Protein 3ON3 (pdb70)

B-factor: mean 66.52, std 25.73, range [24.04, 162.64]

CATH classification: 3.40.920.10

Structure (mmCIF, N/CA/C/O backbone):
data_3ON3
#
_entry.id   3ON3
#
_cell.length_a   91.332
_cell.length_b   91.332
_cell.length_c   74.191
_cell.angle_alpha   90.00
_cell.angle_beta   90.00
_cell.angle_gamma   120.00
#
_symmetry.space_group_name_H-M   'P 3 2 1'
#
loop_
_entity.id
_entity.type
_entity.pdbx_description
1 polymer 'Keto/oxoacid ferredoxin oxidoreductase, gamma subunit'
2 non-polymer 'SULFATE ION'
3 water water
#
loop_
_atom_site.group_PDB
_atom_site.id
_atom_site.type_symbol
_atom_site.label_atom_id
_atom_site.label_alt_id
_atom_site.label_comp_id
_atom_site.label_asym_id
_atom_site.label_entity_id
_atom_site.label_seq_id
_atom_site.pdbx_PDB_ins_code
_atom_site.Cartn_x
_atom_site.Cartn_y
_atom_site.Cartn_z
_atom_site.occupancy
_atom_site.B_iso_or_equiv
_atom_site.auth_seq_id
_atom_site.auth_comp_id
_atom_site.auth_asym_id
_atom_site.auth_atom_id
_atom_site.pdbx_PDB_model_num
ATOM 1 N N . ARG A 1 5 ? 6.357 45.893 28.240 1.00 110.29 4 ARG A N 1
ATOM 2 C CA . ARG A 1 5 ? 7.225 45.267 29.233 1.00 114.03 4 ARG A CA 1
ATOM 3 C C . ARG A 1 5 ? 7.057 43.745 29.224 1.00 109.52 4 ARG A C 1
ATOM 4 O O . ARG A 1 5 ? 6.847 43.123 30.266 1.00 114.30 4 ARG A O 1
ATOM 12 N N . TYR A 1 6 ? 7.160 43.147 28.040 1.00 98.72 5 TYR A N 1
ATOM 13 C CA . TYR A 1 6 ? 6.929 41.713 27.880 1.00 86.37 5 TYR A CA 1
ATOM 14 C C . TYR A 1 6 ? 8.246 40.958 27.661 1.00 77.43 5 TYR A C 1
ATOM 15 O O . TYR A 1 6 ? 9.152 41.456 26.994 1.00 68.88 5 TYR A O 1
ATOM 24 N N . GLU A 1 7 ? 8.355 39.766 28.238 1.00 78.93 6 GLU A N 1
ATOM 25 C CA . GLU A 1 7 ? 9.516 38.917 28.007 1.00 74.83 6 GLU A CA 1
ATOM 26 C C . GLU A 1 7 ? 9.114 37.531 27.519 1.00 75.83 6 GLU A C 1
ATOM 27 O O . GLU A 1 7 ? 8.236 36.888 28.092 1.00 78.56 6 GLU A O 1
ATOM 33 N N . ILE A 1 8 ? 9.785 37.078 26.463 1.00 72.21 7 ILE A N 1
ATOM 34 C CA . ILE A 1 8 ? 9.518 35.782 25.855 1.00 67.78 7 ILE A CA 1
ATOM 35 C C . ILE A 1 8 ? 10.817 34.998 25.706 1.00 66.98 7 ILE A C 1
ATOM 36 O O . ILE A 1 8 ? 11.817 35.535 25.232 1.00 63.62 7 ILE A O 1
ATOM 41 N N . ARG A 1 9 ? 10.801 33.732 26.111 1.00 70.76 8 ARG A N 1
ATOM 42 C CA . ARG A 1 9 ? 11.964 32.868 25.946 1.00 71.85 8 ARG A CA 1
ATOM 43 C C . ARG A 1 9 ? 11.668 31.678 25.040 1.00 72.40 8 ARG A C 1
ATOM 44 O O . ARG A 1 9 ? 10.665 30.974 25.211 1.00 72.18 8 ARG A O 1
ATOM 52 N N . PHE A 1 10 ? 12.554 31.461 24.076 1.00 67.12 9 PHE A N 1
ATOM 53 C CA . PHE A 1 10 ? 12.432 30.346 23.149 1.00 66.91 9 PHE A CA 1
ATOM 54 C C . PHE A 1 10 ? 13.474 29.284 23.483 1.00 68.74 9 PHE A C 1
ATOM 55 O O . PHE A 1 10 ? 14.654 29.454 23.197 1.00 67.19 9 PHE A O 1
ATOM 63 N N . SER A 1 11 ? 13.040 28.197 24.106 1.00 73.38 10 SER A N 1
ATOM 64 C CA . SER A 1 11 ? 13.969 27.161 24.535 1.00 69.63 10 SER A CA 1
ATOM 65 C C . SER A 1 11 ? 13.740 25.840 23.801 1.00 68.19 10 SER A C 1
ATOM 66 O O . SER A 1 11 ? 12.644 25.569 23.288 1.00 59.31 10 SER A O 1
ATOM 69 N N . GLY A 1 12 ? 14.797 25.034 23.760 1.00 70.81 11 GLY A N 1
ATOM 70 C CA . GLY A 1 12 ? 14.808 23.759 23.070 1.00 68.11 11 GLY A CA 1
ATOM 71 C C . GLY A 1 12 ? 16.239 23.274 22.972 1.00 70.56 11 GLY A C 1
ATOM 72 O O . GLY A 1 12 ? 17.046 23.527 23.864 1.00 72.77 11 GLY A O 1
ATOM 73 N N . ALA A 1 13 ? 16.560 22.582 21.886 1.00 72.04 12 ALA A N 1
ATOM 74 C CA . ALA A 1 13 ? 17.929 22.149 21.633 1.00 69.84 12 ALA A CA 1
ATOM 75 C C . ALA A 1 13 ? 18.612 23.134 20.684 1.00 69.92 12 ALA A C 1
ATOM 76 O O . ALA A 1 13 ? 17.984 23.644 19.748 1.00 77.22 12 ALA A O 1
ATOM 78 N N . GLY A 1 14 ? 19.885 23.421 20.938 1.00 68.00 13 GLY A N 1
ATOM 79 C CA . GLY A 1 14 ? 20.673 24.213 20.016 1.00 57.52 13 GLY A CA 1
ATOM 80 C C . GLY A 1 14 ? 20.544 23.588 18.646 1.00 62.94 13 GLY A C 1
ATOM 81 O O . GLY A 1 14 ? 20.558 22.369 18.520 1.00 66.02 13 GLY A O 1
ATOM 82 N N . GLY A 1 15 ? 20.386 24.414 17.620 1.00 60.81 14 GLY A N 1
ATOM 83 C CA . GLY A 1 15 ? 20.161 23.907 16.277 1.00 53.38 14 GLY A CA 1
ATOM 84 C C . GLY A 1 15 ? 18.701 23.937 15.858 1.00 60.90 14 GLY A C 1
ATOM 85 O O . GLY A 1 15 ? 18.382 23.673 14.700 1.00 63.31 14 GLY A O 1
ATOM 86 N N . GLN A 1 16 ? 17.811 24.261 16.791 1.00 54.90 15 GLN A N 1
ATOM 87 C CA . GLN A 1 16 ? 16.389 24.389 16.450 1.00 64.92 15 GLN A CA 1
ATOM 88 C C . GLN A 1 16 ? 16.009 25.811 16.000 1.00 60.12 15 GLN A C 1
ATOM 89 O O . GLN A 1 16 ? 14.851 26.084 15.676 1.00 55.26 15 GLN A O 1
ATOM 95 N N . GLY A 1 17 ? 16.993 26.712 15.991 1.00 56.22 16 GLY A N 1
ATOM 96 C CA . GLY A 1 17 ? 16.802 28.068 15.507 1.00 43.57 16 GLY A CA 1
ATOM 97 C C . GLY A 1 17 ? 16.119 28.999 16.486 1.00 50.06 16 GLY A C 1
ATOM 98 O O . GLY A 1 17 ? 15.384 29.902 16.092 1.00 49.01 16 GLY A O 1
ATOM 99 N N . LEU A 1 18 ? 16.356 28.784 17.772 1.00 52.63 17 LEU A N 1
ATOM 100 C CA . LEU A 1 18 ? 15.757 29.626 18.801 1.00 51.73 17 LEU A CA 1
ATOM 101 C C . LEU A 1 18 ? 16.201 31.083 18.655 1.00 51.99 17 LEU A C 1
ATOM 102 O O . LEU A 1 18 ? 15.442 32.009 18.935 1.00 52.43 17 LEU A O 1
ATOM 107 N N . ILE A 1 19 ? 17.449 31.278 18.240 1.00 46.34 18 ILE A N 1
ATOM 108 C CA . ILE A 1 19 ? 17.995 32.615 18.113 1.00 47.17 18 ILE A CA 1
ATOM 109 C C . ILE A 1 19 ? 17.287 33.360 16.992 1.00 49.02 18 ILE A C 1
ATOM 110 O O . ILE A 1 19 ? 16.786 34.471 17.182 1.00 51.47 18 ILE A O 1
ATOM 115 N N . LEU A 1 20 ? 17.240 32.738 15.823 1.00 45.18 19 LEU A N 1
ATOM 116 C CA . LEU A 1 20 ? 16.577 33.345 14.687 1.00 50.32 19 LEU A CA 1
ATOM 117 C C . LEU A 1 20 ? 15.145 33.760 15.052 1.00 47.16 19 LEU A C 1
ATOM 118 O O . LEU A 1 20 ? 14.706 34.858 14.712 1.00 47.61 19 LEU A O 1
ATOM 123 N N . ALA A 1 21 ? 14.429 32.887 15.757 1.00 49.25 20 ALA A N 1
ATOM 124 C CA . ALA A 1 21 ? 13.051 33.183 16.148 1.00 55.05 20 ALA A CA 1
ATOM 125 C C . ALA A 1 21 ? 12.963 34.390 17.086 1.00 47.37 20 ALA A C 1
ATOM 126 O O . ALA A 1 21 ? 12.048 35.195 16.983 1.00 53.64 20 ALA A O 1
ATOM 128 N N . GLY A 1 22 ? 13.916 34.509 18.003 1.00 53.17 21 GLY A N 1
ATOM 129 C CA . GLY A 1 22 ? 14.004 35.680 18.858 1.00 51.73 21 GLY A CA 1
ATOM 130 C C . GLY A 1 22 ? 14.302 36.949 18.071 1.00 53.11 21 GLY A C 1
ATOM 131 O O . GLY A 1 22 ? 13.716 38.009 18.315 1.00 54.27 21 GLY A O 1
ATOM 132 N N . VAL A 1 23 ? 15.217 36.845 17.115 1.00 55.44 22 VAL A N 1
ATOM 133 C CA . VAL A 1 23 ? 15.566 37.996 16.292 1.00 48.75 22 VAL A CA 1
ATOM 134 C C . VAL A 1 23 ? 14.355 38.465 15.515 1.00 40.02 22 VAL A C 1
ATOM 135 O O . VAL A 1 23 ? 14.108 39.657 15.407 1.00 48.11 22 VAL A O 1
ATOM 139 N N . ILE A 1 24 ? 13.607 37.517 14.962 1.00 46.91 23 ILE A N 1
ATOM 140 C CA . ILE A 1 24 ? 12.385 37.848 14.226 1.00 51.56 23 ILE A CA 1
ATOM 141 C C . ILE A 1 24 ? 11.337 38.576 15.069 1.00 52.49 23 ILE A C 1
ATOM 142 O O . ILE A 1 24 ? 10.699 39.520 14.589 1.00 44.38 23 ILE A O 1
ATOM 155 N N . ALA A 1 26 ? 11.902 40.386 17.754 1.00 53.32 25 ALA A N 1
ATOM 156 C CA . ALA A 1 26 ? 12.453 41.714 18.016 1.00 51.41 25 ALA A CA 1
ATOM 157 C C . ALA A 1 26 ? 12.228 42.652 16.838 1.00 50.73 25 ALA A C 1
ATOM 158 O O . ALA A 1 26 ? 11.898 43.812 17.023 1.00 52.49 25 ALA A O 1
ATOM 160 N N . GLU A 1 27 ? 12.409 42.142 15.627 1.00 47.06 26 GLU A N 1
ATOM 161 C CA . GLU A 1 27 ? 12.266 42.959 14.431 1.00 46.05 26 GLU A CA 1
ATOM 162 C C . GLU A 1 27 ? 10.803 43.225 14.078 1.00 54.96 26 GLU A C 1
ATOM 163 O O . GLU A 1 27 ? 10.465 44.302 13.587 1.00 52.99 26 GLU A O 1
ATOM 169 N N . ALA A 1 28 ? 9.947 42.240 14.338 1.00 53.04 27 ALA A N 1
ATOM 170 C CA . ALA A 1 28 ? 8.517 42.400 14.118 1.00 55.39 27 ALA A CA 1
ATOM 171 C C . ALA A 1 28 ? 8.054 43.525 15.002 1.00 57.87 27 ALA A C 1
ATOM 172 O O . ALA A 1 28 ? 7.362 44.428 14.549 1.00 59.70 27 ALA A O 1
ATOM 174 N N . ALA A 1 29 ? 8.480 43.469 16.261 1.00 60.50 28 ALA A N 1
ATOM 175 C CA . ALA A 1 29 ? 8.069 44.423 17.285 1.00 66.49 28 ALA A CA 1
ATOM 176 C C . ALA A 1 29 ? 8.626 45.822 17.072 1.00 66.17 28 ALA A C 1
ATOM 177 O O . ALA A 1 29 ? 7.991 46.803 17.436 1.00 65.22 28 ALA A O 1
ATOM 179 N N . SER A 1 30 ? 9.814 45.920 16.491 1.00 63.64 29 SER A N 1
ATOM 180 C CA . SER A 1 30 ? 10.492 47.206 16.420 1.00 63.91 29 SER A CA 1
ATOM 181 C C . SER A 1 30 ? 10.477 47.820 15.021 1.00 71.73 29 SER A C 1
ATOM 182 O O . SER A 1 30 ? 10.124 48.991 14.857 1.00 74.19 29 SER A O 1
ATOM 185 N N . ILE A 1 31 ? 10.876 47.039 14.023 1.00 70.13 30 ILE A N 1
ATOM 186 C CA . ILE A 1 31 ? 10.916 47.523 12.645 1.00 69.83 30 ILE A CA 1
ATOM 187 C C . ILE A 1 31 ? 9.528 47.668 12.024 1.00 68.31 30 ILE A C 1
ATOM 188 O O . ILE A 1 31 ? 9.323 48.504 11.140 1.00 63.46 30 ILE A O 1
ATOM 193 N N . TYR A 1 32 ? 8.580 46.849 12.469 1.00 67.80 31 TYR A N 1
ATOM 194 C CA . TYR A 1 32 ? 7.253 46.840 11.855 1.00 68.11 31 TYR A CA 1
ATOM 195 C C . TYR A 1 32 ? 6.150 47.375 12.758 1.00 67.56 31 TYR A C 1
ATOM 196 O O . TYR A 1 32 ? 5.165 47.940 12.275 1.00 73.17 31 TYR A O 1
ATOM 205 N N . ASP A 1 33 ? 6.321 47.203 14.064 1.00 67.19 32 ASP A N 1
ATOM 206 C CA . ASP A 1 33 ? 5.327 47.652 15.036 1.00 72.35 32 ASP A CA 1
ATOM 207 C C . ASP A 1 33 ? 5.733 48.939 15.752 1.00 75.01 32 ASP A C 1
ATOM 208 O O . ASP A 1 33 ? 5.050 49.389 16.671 1.00 74.91 32 ASP A O 1
ATOM 213 N N . GLY A 1 34 ? 6.855 49.515 15.332 1.00 77.78 33 GLY A N 1
ATOM 214 C CA . GLY A 1 34 ? 7.336 50.768 15.886 1.00 78.99 33 GLY A CA 1
ATOM 215 C C . GLY A 1 34 ? 7.708 50.735 17.360 1.00 79.25 33 GLY A C 1
ATOM 216 O O . GLY A 1 34 ? 7.999 51.773 17.951 1.00 84.83 33 GLY A O 1
ATOM 217 N N . LYS A 1 35 ? 7.704 49.551 17.961 1.00 74.07 34 LYS A N 1
ATOM 218 C CA . LYS A 1 35 ? 8.050 49.420 19.373 1.00 76.49 34 LYS A CA 1
ATOM 219 C C . LYS A 1 35 ? 9.559 49.318 19.604 1.00 79.45 34 LYS A C 1
ATOM 220 O O . LYS A 1 35 ? 10.363 49.429 18.673 1.00 73.05 34 LYS A O 1
ATOM 226 N N . GLN A 1 36 ? 9.931 49.115 20.862 1.00 80.54 35 GLN A N 1
ATOM 227 C CA . GLN A 1 36 ? 11.325 48.970 21.236 1.00 76.41 35 GLN A CA 1
ATOM 228 C C . GLN A 1 36 ? 11.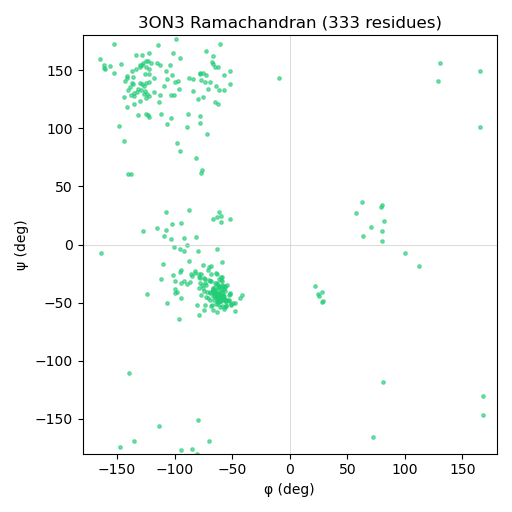554 47.510 21.577 1.00 77.93 35 GLN A C 1
ATOM 229 O O . GLN A 1 36 ? 10.635 46.836 22.057 1.00 73.98 35 GLN A O 1
ATOM 235 N N . ALA A 1 37 ? 12.773 47.023 21.336 1.00 73.84 36 ALA A N 1
ATOM 236 C CA . ALA A 1 37 ? 13.104 45.628 21.621 1.00 65.20 36 ALA A CA 1
ATOM 237 C C . ALA A 1 37 ? 14.598 45.344 21.853 1.00 74.70 36 ALA A C 1
ATOM 238 O O . ALA A 1 37 ? 15.486 46.060 21.366 1.00 71.53 36 ALA A O 1
ATOM 240 N N . VAL A 1 38 ? 14.849 44.283 22.614 1.00 75.34 37 VAL A N 1
ATOM 241 C CA . VAL A 1 38 ? 16.191 43.772 22.838 1.00 62.37 37 VAL A CA 1
ATOM 242 C C . VAL A 1 38 ? 16.146 42.256 22.749 1.00 64.43 37 VAL A C 1
ATOM 243 O O . VAL A 1 38 ? 15.207 41.627 23.244 1.00 63.89 37 VAL A O 1
ATOM 247 N N . GLN A 1 39 ? 17.157 41.672 22.113 1.00 58.21 38 GLN A N 1
ATOM 248 C CA . GLN A 1 39 ? 17.199 40.231 21.915 1.00 55.46 38 GLN A CA 1
ATOM 249 C C . GLN A 1 39 ? 18.540 39.705 22.412 1.00 55.82 38 GLN A C 1
ATOM 250 O O . GLN A 1 39 ? 19.577 40.316 22.171 1.00 54.11 38 GLN A O 1
ATOM 256 N N . SER A 1 40 ? 18.527 38.575 23.110 1.00 55.85 39 SER A N 1
ATOM 257 C CA . SER A 1 40 ? 19.760 38.071 23.680 1.00 51.51 39 SER A CA 1
ATOM 258 C C . SER A 1 40 ? 19.736 36.592 24.056 1.00 57.25 39 SER A C 1
ATOM 259 O O . SER A 1 40 ? 18.680 36.013 24.334 1.00 54.48 39 SER A O 1
ATOM 262 N N . GLN A 1 41 ? 20.933 36.007 24.070 1.00 52.40 40 GLN A N 1
ATOM 263 C CA . GLN A 1 41 ? 21.183 34.674 24.590 1.00 49.65 40 GLN A CA 1
ATOM 264 C C . GLN A 1 41 ? 22.359 34.780 25.525 1.00 48.84 40 GLN A C 1
ATOM 265 O O . GLN A 1 41 ? 23.319 35.491 25.238 1.00 52.38 40 GLN A O 1
ATOM 271 N N . SER A 1 42 ? 22.280 34.090 26.651 1.00 45.96 41 SER A N 1
ATOM 272 C CA . SER A 1 42 ? 23.423 33.974 27.528 1.00 51.49 41 SER A CA 1
ATOM 273 C C . SER A 1 42 ? 23.926 32.533 27.547 1.00 51.52 41 SER A C 1
ATOM 274 O O . SER A 1 42 ? 23.174 31.592 27.277 1.00 50.47 41 SER A O 1
ATOM 277 N N . TYR A 1 43 ? 25.210 32.389 27.862 1.00 50.62 42 TYR A N 1
ATOM 278 C CA . TYR A 1 43 ? 25.921 31.116 27.793 1.00 57.34 42 TYR A CA 1
ATOM 279 C C . TYR A 1 43 ? 26.706 30.888 29.075 1.00 63.31 42 TYR A C 1
ATOM 280 O O . TYR A 1 43 ? 27.395 31.788 29.545 1.00 56.76 42 TYR A O 1
ATOM 289 N N . GLY A 1 44 ? 26.610 29.687 29.636 1.00 67.03 43 GLY A N 1
ATOM 290 C CA . GLY A 1 44 ? 27.411 29.330 30.793 1.00 74.29 43 GLY A CA 1
ATOM 291 C C . GLY A 1 44 ? 28.633 28.532 30.382 1.00 87.30 43 GLY A C 1
ATOM 292 O O . GLY A 1 44 ? 28.808 28.229 29.201 1.00 81.19 43 GLY A O 1
ATOM 293 N N . PRO A 1 45 ? 29.493 28.193 31.356 1.00 108.07 44 PRO A N 1
ATOM 294 C CA . PRO A 1 45 ? 30.681 27.366 31.109 1.00 114.58 44 PRO A CA 1
ATOM 295 C C . PRO A 1 45 ? 30.249 26.028 30.527 1.00 120.94 44 PRO A C 1
ATOM 296 O O . PRO A 1 45 ? 30.886 25.495 29.617 1.00 119.04 44 PRO A O 1
ATOM 300 N N . GLU A 1 46 ? 29.161 25.496 31.075 1.00 125.73 45 GLU A N 1
ATOM 301 C CA . GLU A 1 46 ? 28.467 24.357 30.498 1.00 125.21 45 GLU A CA 1
ATOM 302 C C . GLU A 1 46 ? 27.432 24.888 29.517 1.00 119.29 45 GLU A C 1
ATOM 303 O O . GLU A 1 46 ? 26.364 25.346 29.919 1.00 119.60 45 GLU A O 1
ATOM 309 N N . ALA A 1 47 ? 27.758 24.840 28.229 1.00 116.04 46 ALA A N 1
ATOM 310 C CA . ALA A 1 47 ? 26.908 25.453 27.215 1.00 113.57 46 ALA A CA 1
ATOM 311 C C . ALA A 1 47 ? 26.463 24.479 26.126 1.00 114.11 46 ALA A C 1
ATOM 312 O O . ALA A 1 47 ? 25.306 24.503 25.706 1.00 116.83 46 ALA A O 1
ATOM 314 N N . ARG A 1 48 ? 27.377 23.635 25.659 1.00 114.29 47 ARG A N 1
ATOM 315 C CA . ARG A 1 48 ? 27.029 22.640 24.649 1.00 118.67 47 ARG A CA 1
ATOM 316 C C . ARG A 1 48 ? 26.003 21.674 25.222 1.00 129.29 47 ARG A C 1
ATOM 317 O O . ARG A 1 48 ? 24.900 21.530 24.687 1.00 134.30 47 ARG A O 1
ATOM 325 N N . GLY A 1 49 ? 26.373 21.017 26.318 1.00 131.30 48 GLY A N 1
ATOM 326 C CA . GLY A 1 49 ? 25.487 20.080 26.984 1.00 134.55 48 GLY A CA 1
ATOM 327 C C . GLY A 1 49 ? 24.128 20.684 27.277 1.00 136.08 48 GLY A C 1
ATOM 328 O O . GLY A 1 49 ? 24.005 21.890 27.494 1.00 137.20 48 GLY A O 1
ATOM 329 N N . GLY A 1 50 ? 23.100 19.842 27.273 1.00 135.28 49 GLY A N 1
ATOM 330 C CA . GLY A 1 50 ? 21.757 20.288 27.582 1.00 133.57 49 GLY A CA 1
ATOM 331 C C . GLY A 1 50 ? 21.046 20.947 26.416 1.00 132.35 49 GLY A C 1
ATOM 332 O O . GLY A 1 50 ? 20.830 20.329 25.374 1.00 131.81 49 GLY A O 1
ATOM 333 N N . ALA A 1 51 ? 20.689 22.215 26.591 1.00 130.03 50 ALA A N 1
ATOM 334 C CA . ALA A 1 51 ? 19.816 22.898 25.645 1.00 125.11 50 ALA A CA 1
ATOM 335 C C . ALA A 1 51 ? 20.299 24.305 25.299 1.00 118.63 50 ALA A C 1
ATOM 336 O O . ALA A 1 51 ? 21.421 24.686 25.623 1.00 121.33 50 ALA A O 1
ATOM 338 N N . SER A 1 52 ? 19.440 25.064 24.626 1.00 112.96 51 SER A N 1
ATOM 339 C CA . SER A 1 52 ? 19.711 26.463 24.316 1.00 107.41 51 SER A CA 1
ATOM 340 C C . SER A 1 52 ? 18.471 27.315 24.576 1.00 97.77 51 SER A C 1
ATOM 341 O O . SER A 1 52 ? 17.341 26.872 24.359 1.00 94.30 51 SER A O 1
ATOM 344 N N . LYS A 1 53 ? 18.693 28.536 25.048 1.00 88.71 52 LYS A N 1
ATOM 345 C CA . LYS A 1 53 ? 17.609 29.476 25.305 1.00 76.91 52 LYS A CA 1
ATOM 346 C C . LYS A 1 53 ? 17.951 30.866 24.768 1.00 70.74 52 LYS A C 1
ATOM 347 O O . LYS A 1 53 ? 19.042 31.392 25.019 1.00 75.33 52 LYS A O 1
ATOM 353 N N . SER A 1 54 ? 17.020 31.451 24.018 1.00 60.41 53 SER A N 1
ATOM 354 C CA . SER A 1 54 ? 17.143 32.838 23.582 1.00 56.47 53 SER A CA 1
ATOM 355 C C . SER A 1 54 ? 15.959 33.640 24.103 1.00 60.65 53 SER A C 1
ATOM 356 O O . SER A 1 54 ? 14.902 33.078 24.399 1.00 70.78 53 SER A O 1
ATOM 359 N N . GLU A 1 55 ? 16.138 34.949 24.224 1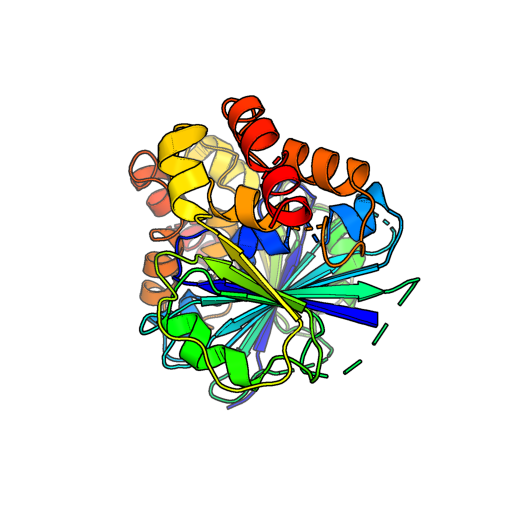.00 50.43 54 GLU A N 1
ATOM 360 C CA . GLU A 1 55 ? 15.131 35.791 24.862 1.00 55.75 54 GLU A CA 1
ATOM 361 C C . GLU A 1 55 ? 14.838 37.044 24.062 1.00 55.84 54 GLU A C 1
ATOM 362 O O . GLU A 1 55 ? 15.691 37.545 23.344 1.00 59.03 54 GLU A O 1
ATOM 368 N N . VAL A 1 56 ? 13.614 37.541 24.185 1.00 71.42 55 VAL A N 1
ATOM 369 C CA . VAL A 1 56 ? 13.224 38.786 23.544 1.00 69.30 55 VAL A CA 1
ATOM 370 C C . VAL A 1 56 ? 12.435 39.631 24.524 1.00 67.08 55 VAL A C 1
ATOM 371 O O . VAL A 1 56 ? 11.600 39.119 25.275 1.00 64.71 55 VAL A O 1
ATOM 375 N N . ILE A 1 57 ? 12.721 40.928 24.527 1.00 66.04 56 ILE A N 1
ATOM 376 C CA . ILE A 1 57 ? 11.970 41.870 25.340 1.00 66.62 56 ILE A CA 1
ATOM 377 C C . ILE A 1 57 ? 11.443 43.013 24.483 1.00 70.45 56 ILE A C 1
ATOM 378 O O . ILE A 1 57 ? 12.192 43.634 23.722 1.00 64.73 56 ILE A O 1
ATOM 383 N N . ILE A 1 58 ? 10.145 43.273 24.615 1.00 71.72 57 ILE A N 1
ATOM 384 C CA . ILE A 1 58 ? 9.459 44.293 23.828 1.00 72.49 57 ILE A CA 1
ATOM 385 C C . ILE A 1 58 ? 8.787 45.331 24.724 1.00 74.19 57 ILE A C 1
ATOM 386 O O . ILE A 1 58 ? 8.040 44.979 25.636 1.00 72.97 57 ILE A O 1
ATOM 391 N N . SER A 1 59 ? 9.066 46.608 24.470 1.00 83.58 58 SER A N 1
ATOM 392 C CA . SER A 1 59 ? 8.480 47.693 25.258 1.00 96.20 58 SER A CA 1
ATOM 393 C C . SER A 1 59 ? 7.721 48.688 24.386 1.00 106.89 58 SER A C 1
ATOM 394 O O . SER A 1 59 ? 7.968 48.789 23.185 1.00 110.78 58 SER A O 1
ATOM 397 N N . ASP A 1 60 ? 6.803 49.426 25.005 1.00 111.91 59 ASP A N 1
ATOM 398 C CA . ASP A 1 60 ? 6.066 50.477 24.315 1.00 113.53 59 ASP A CA 1
ATOM 399 C C . ASP A 1 60 ? 6.998 51.630 23.955 1.00 113.63 59 ASP A C 1
ATOM 400 O O . ASP A 1 60 ? 6.682 52.452 23.096 1.00 113.48 59 ASP A O 1
ATOM 402 N N . GLY A 1 61 ? 8.146 51.682 24.622 1.00 115.02 60 GLY A N 1
ATOM 403 C CA . GLY A 1 61 ? 9.146 52.700 24.360 1.00 116.11 60 GLY A CA 1
ATOM 404 C C . GLY A 1 61 ? 10.497 52.336 24.949 1.00 113.86 60 GLY A C 1
ATOM 405 O O . GLY A 1 61 ? 11.373 53.189 25.099 1.00 112.29 60 GLY A O 1
ATOM 406 N N . GLN A 1 70 ? 11.474 36.915 35.969 1.00 116.47 69 GLN A N 1
ATOM 407 C CA . GLN A 1 70 ? 10.740 35.873 35.257 1.00 116.27 69 GLN A CA 1
ATOM 408 C C . GLN A 1 70 ? 9.997 36.442 34.050 1.00 110.02 69 GLN A C 1
ATOM 409 O O . GLN A 1 70 ? 9.490 37.560 34.092 1.00 112.37 69 GLN A O 1
ATOM 415 N N . CYS A 1 71 ? 9.950 35.666 32.973 1.00 101.31 70 CYS A N 1
ATOM 416 C CA . CYS A 1 71 ? 9.315 36.101 31.735 1.00 94.04 70 CYS A CA 1
ATOM 417 C C . CYS A 1 71 ? 7.797 35.944 31.762 1.00 86.80 70 CYS A C 1
ATOM 418 O O . CYS A 1 71 ? 7.220 35.492 32.753 1.00 85.95 70 CYS A O 1
ATOM 421 N N . ASP A 1 72 ? 7.159 36.322 30.659 1.00 85.41 71 ASP A N 1
ATOM 422 C CA . ASP A 1 72 ? 5.712 36.198 30.527 1.00 87.59 71 ASP A CA 1
ATOM 423 C C . ASP A 1 72 ? 5.322 34.981 29.689 1.00 85.96 71 ASP A C 1
ATOM 424 O O . ASP A 1 72 ? 4.232 34.438 29.846 1.00 88.32 71 ASP A O 1
ATOM 429 N N . ALA A 1 73 ? 6.209 34.556 28.797 1.00 76.64 72 ALA A N 1
ATOM 430 C CA . ALA A 1 73 ? 5.918 33.408 27.944 1.00 73.19 72 ALA A CA 1
ATOM 431 C C . ALA A 1 73 ? 7.150 32.535 27.732 1.00 68.03 72 ALA A C 1
ATOM 432 O O . ALA A 1 73 ? 8.262 33.036 27.616 1.00 70.31 72 ALA A O 1
ATOM 434 N N . LEU A 1 74 ? 6.937 31.229 27.674 1.00 69.25 73 LEU A N 1
ATOM 435 C CA . LEU A 1 74 ? 8.024 30.285 27.488 1.00 71.85 73 LEU A CA 1
ATOM 436 C C . LEU A 1 74 ? 7.674 29.212 26.465 1.00 77.50 73 LEU A C 1
ATOM 437 O O . LEU A 1 74 ? 6.632 28.554 26.558 1.00 77.43 73 LEU A O 1
ATOM 442 N N . LEU A 1 75 ? 8.554 29.049 25.487 1.00 73.20 74 LEU A N 1
ATOM 443 C CA . LEU A 1 75 ? 8.457 27.951 24.547 1.00 69.76 74 LEU A CA 1
ATOM 444 C C . LEU A 1 75 ? 9.481 26.895 24.914 1.00 72.94 74 LEU A C 1
ATOM 445 O O . LEU A 1 75 ? 10.665 27.198 25.076 1.00 71.72 74 LEU A O 1
ATOM 450 N N . ALA A 1 76 ? 9.033 25.654 25.043 1.00 74.19 75 ALA A N 1
ATOM 451 C CA . ALA A 1 76 ? 9.960 24.548 25.201 1.00 73.78 75 ALA A CA 1
ATOM 452 C C . ALA A 1 76 ? 9.731 23.518 24.106 1.00 73.39 75 ALA A C 1
ATOM 453 O O . ALA A 1 76 ? 8.700 22.851 24.079 1.00 73.85 75 ALA A O 1
ATOM 455 N N . LEU A 1 77 ? 10.693 23.395 23.198 1.00 72.08 76 LEU A N 1
ATOM 456 C CA . LEU A 1 77 ? 10.592 22.409 22.125 1.00 78.06 76 LEU A CA 1
ATOM 457 C C . LEU A 1 77 ? 11.018 20.997 22.547 1.00 84.31 76 LEU A C 1
ATOM 458 O O . LEU A 1 77 ? 10.592 20.015 21.939 1.00 85.98 76 LEU A O 1
ATOM 463 N N . THR A 1 78 ? 11.861 20.900 23.574 1.00 80.13 77 THR A N 1
ATOM 464 C CA . THR A 1 78 ? 12.255 19.602 24.115 1.00 77.15 77 THR A CA 1
ATOM 465 C C . THR A 1 78 ? 11.907 19.498 25.591 1.00 80.57 77 THR A C 1
ATOM 466 O O . THR A 1 78 ? 11.625 20.501 26.250 1.00 85.35 77 THR A O 1
ATOM 470 N N . GLN A 1 79 ? 11.928 18.272 26.100 1.00 74.15 78 GLN A N 1
ATOM 471 C CA . GLN A 1 79 ? 11.530 17.997 27.471 1.00 76.76 78 GLN A CA 1
ATOM 472 C C . GLN A 1 79 ? 12.619 18.393 28.468 1.00 82.90 78 GLN A C 1
ATOM 473 O O . GLN A 1 79 ? 12.322 18.677 29.629 1.00 91.21 78 GLN A O 1
ATOM 479 N N . GLU A 1 80 ? 13.872 18.418 28.008 1.00 80.43 79 GLU A N 1
ATOM 480 C CA . GLU A 1 80 ? 14.998 18.895 28.820 1.00 87.03 79 GLU A CA 1
ATOM 481 C C . GLU A 1 80 ? 14.889 20.393 29.066 1.00 85.72 79 GLU A C 1
ATOM 482 O O . GLU A 1 80 ? 14.970 20.865 30.202 1.00 86.77 79 GLU A O 1
ATOM 488 N N . ALA A 1 81 ? 14.737 21.138 27.977 1.00 85.93 80 ALA A N 1
ATOM 489 C CA . ALA A 1 81 ? 14.576 22.583 28.042 1.00 82.91 80 ALA A CA 1
ATOM 490 C C . ALA A 1 81 ? 13.370 22.932 28.901 1.00 79.48 80 ALA A C 1
ATOM 491 O O . ALA A 1 81 ? 13.377 23.926 29.626 1.00 78.45 80 ALA A O 1
ATOM 493 N N . CYS A 1 82 ? 12.335 22.099 28.809 1.00 83.56 81 CYS A N 1
ATOM 494 C CA . CYS A 1 82 ? 11.138 22.234 29.630 1.00 76.18 81 CYS A CA 1
ATOM 495 C C . CYS A 1 82 ? 11.425 21.935 31.108 1.00 82.48 81 CYS A C 1
ATOM 496 O O . CYS A 1 82 ? 10.733 22.420 31.997 1.00 76.00 81 CYS A O 1
ATOM 499 N N . ASP A 1 83 ? 12.450 21.132 31.368 1.00 87.96 82 ASP A N 1
ATOM 500 C CA . ASP A 1 83 ? 12.867 20.880 32.740 1.00 96.94 82 ASP A CA 1
ATOM 501 C C . ASP A 1 83 ? 13.698 22.049 33.258 1.00 93.38 82 ASP A C 1
ATOM 502 O O . ASP A 1 83 ? 13.582 22.437 34.421 1.00 91.06 82 ASP A O 1
ATOM 507 N N . LYS A 1 84 ? 14.518 22.622 32.384 1.00 91.94 83 LYS A N 1
ATOM 508 C CA . LYS A 1 84 ? 15.434 23.684 32.793 1.00 96.83 83 LYS A CA 1
ATOM 509 C C . LYS A 1 84 ? 14.743 25.022 33.050 1.00 99.90 83 LYS A C 1
ATOM 510 O O . LYS A 1 84 ? 14.918 25.625 34.112 1.00 101.72 83 LYS A O 1
ATOM 512 N N . TYR A 1 85 ? 13.953 25.482 32.085 1.00 97.85 84 TYR A N 1
ATOM 513 C CA . TYR A 1 85 ? 13.460 26.857 32.116 1.00 93.12 84 TYR A CA 1
ATOM 514 C C . TYR A 1 85 ? 12.026 26.987 32.607 1.00 95.42 84 TYR A C 1
ATOM 515 O O . TYR A 1 85 ? 11.509 28.095 32.727 1.00 101.27 84 TYR A O 1
ATOM 524 N N . SER A 1 86 ? 11.392 25.859 32.902 1.00 98.03 85 SER A N 1
ATOM 525 C CA . SER A 1 86 ? 10.012 25.870 33.372 1.00 105.52 85 SER A CA 1
ATOM 526 C C . SER A 1 86 ? 9.869 26.700 34.640 1.00 106.59 85 SER A C 1
ATOM 527 O O . SER A 1 86 ? 8.921 27.474 34.786 1.00 103.30 85 SER A O 1
ATOM 530 N N . ALA A 1 87 ? 10.816 26.525 35.557 1.00 111.08 86 ALA A N 1
ATOM 531 C CA . ALA A 1 87 ? 10.812 27.259 36.817 1.00 115.26 86 ALA A CA 1
ATOM 532 C C . ALA A 1 87 ? 10.819 28.755 36.546 1.00 118.08 86 ALA A C 1
ATOM 533 O O . ALA A 1 87 ? 10.157 29.530 37.237 1.00 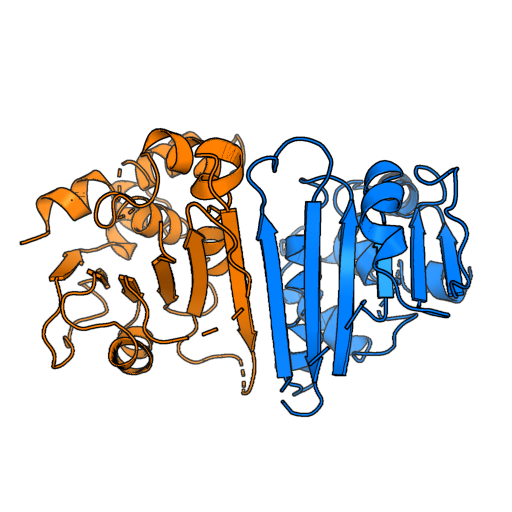116.84 86 ALA A O 1
ATOM 535 N N . ASP A 1 88 ? 11.566 29.147 35.521 1.00 120.50 87 ASP A N 1
ATOM 536 C CA . ASP A 1 88 ? 11.688 30.545 35.132 1.00 122.68 87 ASP A CA 1
ATOM 537 C C . ASP A 1 88 ? 10.349 31.205 34.776 1.00 114.79 87 ASP A C 1
ATOM 538 O O . ASP A 1 88 ? 10.147 32.386 35.048 1.00 112.76 87 ASP A O 1
ATOM 543 N N . LEU A 1 89 ? 9.438 30.448 34.173 1.00 110.34 88 LEU A N 1
ATOM 544 C CA . LEU A 1 89 ? 8.162 31.011 33.726 1.00 108.49 88 LEU A CA 1
ATOM 545 C C . LEU A 1 89 ? 7.292 31.530 34.876 1.00 109.38 88 LEU A C 1
ATOM 546 O O . LEU A 1 89 ? 7.161 30.878 35.913 1.00 111.64 88 LEU A O 1
ATOM 551 N N . LYS A 1 90 ? 6.699 32.705 34.672 1.00 108.06 89 LYS A N 1
ATOM 552 C CA . LYS A 1 90 ? 5.857 33.357 35.677 1.00 112.21 89 LYS A CA 1
ATOM 553 C C . LYS A 1 90 ? 4.627 32.540 36.076 1.00 120.33 89 LYS A C 1
ATOM 554 O O . LYS A 1 90 ? 4.326 31.506 35.478 1.00 118.18 89 LYS A O 1
ATOM 560 N N . GLU A 1 91 ? 3.920 33.024 37.095 1.00 126.83 90 GLU A N 1
ATOM 561 C CA . GLU A 1 91 ? 2.650 32.437 37.512 1.00 131.42 90 GLU A CA 1
ATOM 562 C C . GLU A 1 91 ? 1.553 32.834 36.532 1.00 128.22 90 GLU A C 1
ATOM 563 O O . GLU A 1 91 ? 1.360 34.018 36.253 1.00 126.99 90 GLU A O 1
ATOM 569 N N . GLY A 1 92 ? 0.835 31.843 36.013 1.00 125.56 91 GLY A N 1
ATOM 570 C CA . GLY A 1 92 ? -0.228 32.092 35.055 1.00 117.56 91 GLY A CA 1
ATOM 571 C C . GLY A 1 92 ? 0.320 32.545 33.718 1.00 109.62 91 GLY A C 1
ATOM 572 O O . GLY A 1 92 ? -0.411 33.057 32.865 1.00 103.23 91 GLY A O 1
ATOM 573 N N . GLY A 1 93 ? 1.622 32.351 33.536 1.00 104.38 92 GLY A N 1
ATOM 574 C CA . GLY A 1 93 ? 2.293 32.789 32.330 1.00 101.63 92 GLY A CA 1
ATOM 575 C C . GLY A 1 93 ? 2.055 31.869 31.151 1.00 100.57 92 GLY A C 1
ATOM 576 O O . GLY A 1 93 ? 1.913 30.653 31.308 1.00 102.22 92 GLY A O 1
ATOM 577 N N . VAL A 1 94 ? 2.012 32.459 29.963 1.00 93.59 93 VAL A N 1
ATOM 578 C CA . VAL A 1 94 ? 1.837 31.697 28.740 1.00 91.76 93 VAL A CA 1
ATOM 579 C C . VAL A 1 94 ? 2.939 30.648 28.618 1.00 83.01 93 VAL A C 1
ATOM 580 O O . VAL A 1 94 ? 4.109 30.937 28.839 1.00 83.65 93 VAL A O 1
ATOM 584 N N . LEU A 1 95 ? 2.553 29.422 28.288 1.00 83.18 94 LEU A N 1
ATOM 585 C CA . LEU A 1 95 ? 3.506 28.335 28.114 1.00 80.85 94 LEU A CA 1
ATOM 586 C C . LEU A 1 95 ? 3.104 27.478 26.928 1.00 81.18 94 LEU A C 1
ATOM 587 O O . LEU A 1 95 ? 1.949 27.082 26.802 1.00 89.57 94 LEU A O 1
ATOM 592 N N . LEU A 1 96 ? 4.069 27.180 26.071 1.00 74.72 95 LEU A N 1
ATOM 593 C CA . LEU A 1 96 ? 3.806 26.499 24.817 1.00 67.52 95 LEU A CA 1
ATOM 594 C C . LEU A 1 96 ? 4.827 25.398 24.612 1.00 70.71 95 LEU A C 1
ATOM 595 O O . LEU A 1 96 ? 6.028 25.657 24.577 1.00 73.68 95 LEU A O 1
ATOM 600 N N . VAL A 1 97 ? 4.356 24.165 24.483 1.00 72.65 96 VAL A N 1
ATOM 601 C CA . VAL A 1 97 ? 5.262 23.035 24.356 1.00 69.66 96 VAL A CA 1
ATOM 602 C C . VAL A 1 97 ? 4.907 22.136 23.191 1.00 74.54 96 VAL A C 1
ATOM 603 O O . VAL A 1 97 ? 3.756 22.076 22.767 1.00 83.02 96 VAL A O 1
ATOM 607 N N . ASP A 1 98 ? 5.902 21.430 22.675 1.00 77.19 97 ASP A N 1
ATOM 608 C CA . ASP A 1 98 ? 5.637 20.397 21.694 1.00 82.75 97 ASP A CA 1
ATOM 609 C C . ASP A 1 98 ? 5.126 19.172 22.430 1.00 83.15 97 ASP A C 1
ATOM 610 O O . ASP A 1 98 ? 5.873 18.525 23.160 1.00 73.59 97 ASP A O 1
ATOM 615 N N . SER A 1 99 ? 3.846 18.868 22.232 1.00 88.06 98 SER A N 1
ATOM 616 C CA . SER A 1 99 ? 3.178 17.781 22.944 1.00 91.21 98 SER A CA 1
ATOM 617 C C . SER A 1 99 ? 3.751 16.392 22.647 1.00 94.94 98 SER A C 1
ATOM 618 O O . SER A 1 99 ? 3.324 15.407 23.243 1.00 95.38 98 SER A O 1
ATOM 621 N N . ASP A 1 100 ? 4.715 16.317 21.733 1.00 100.67 99 ASP A N 1
ATOM 622 C CA . ASP A 1 100 ? 5.345 15.043 21.388 1.00 106.06 99 ASP A CA 1
ATOM 623 C C . ASP A 1 100 ? 6.622 14.811 22.198 1.00 108.19 99 ASP A C 1
ATOM 624 O O . ASP A 1 100 ? 6.840 13.720 22.723 1.00 109.70 99 ASP A O 1
ATOM 629 N N . LEU A 1 101 ? 7.468 15.837 22.286 1.00 102.19 100 LEU A N 1
ATOM 630 C CA . LEU A 1 101 ? 8.731 15.736 23.009 1.00 95.69 100 LEU A CA 1
ATOM 631 C C . LEU A 1 101 ? 8.560 16.051 24.487 1.00 92.43 100 LEU A C 1
ATOM 632 O O . LEU A 1 101 ? 9.267 15.498 25.333 1.00 98.52 100 LEU A O 1
ATOM 637 N N . VAL A 1 102 ? 7.631 16.949 24.795 1.00 83.59 101 VAL A N 1
ATOM 638 C CA . VAL A 1 102 ? 7.330 17.273 26.181 1.00 87.56 101 VAL A CA 1
ATOM 639 C C . VAL A 1 102 ? 6.149 16.434 26.649 1.00 93.72 101 VAL A C 1
ATOM 640 O O . VAL A 1 102 ? 5.008 16.894 26.680 1.00 88.32 101 VAL A O 1
ATOM 644 N N . THR A 1 103 ? 6.448 15.186 26.998 1.00 105.97 102 THR A N 1
ATOM 645 C CA . THR A 1 103 ? 5.449 14.222 27.440 1.00 110.10 102 THR A CA 1
ATOM 646 C C . THR A 1 103 ? 5.487 14.078 28.956 1.00 117.31 102 THR A C 1
ATOM 647 O O . THR A 1 103 ? 4.988 13.103 29.516 1.00 123.14 102 THR A O 1
ATOM 651 N N . LYS A 1 104 ? 6.103 15.057 29.610 1.00 117.29 103 LYS A N 1
ATOM 652 C CA . LYS A 1 104 ? 6.151 15.124 31.062 1.00 117.84 103 LYS A CA 1
ATOM 653 C C . LYS A 1 104 ? 6.170 16.594 31.472 1.00 119.35 103 LYS A C 1
ATOM 654 O O . LYS A 1 104 ? 7.197 17.270 31.375 1.00 117.33 103 LYS A O 1
ATOM 656 N N . LEU A 1 105 ? 5.020 17.088 31.911 1.00 120.81 104 LEU A N 1
ATOM 657 C CA . LEU A 1 105 ? 4.857 18.505 32.202 1.00 123.74 104 LEU A CA 1
ATOM 658 C C . LEU A 1 105 ? 5.268 18.841 33.628 1.00 133.77 104 LEU A C 1
ATOM 659 O O . LEU A 1 105 ? 5.044 18.053 34.545 1.00 141.29 104 LEU A O 1
ATOM 664 N N . PRO A 1 106 ? 5.881 20.018 33.817 1.00 136.66 105 PRO A N 1
ATOM 665 C CA . PRO A 1 106 ? 6.243 20.495 35.155 1.00 142.88 105 PRO A CA 1
ATOM 666 C C . PRO A 1 106 ? 5.032 21.047 35.900 1.00 147.94 105 PRO A C 1
ATOM 667 O O . PRO A 1 106 ? 4.127 21.597 35.268 1.00 144.57 105 PRO A O 1
ATOM 671 N N . PRO A 1 107 ? 5.007 20.896 37.233 1.00 154.79 106 PRO A N 1
ATOM 672 C CA . PRO A 1 107 ? 3.918 21.465 38.029 1.00 157.98 106 PRO A CA 1
ATOM 673 C C . PRO A 1 107 ? 4.026 22.984 38.065 1.00 153.36 106 PRO A C 1
ATOM 674 O O . PRO A 1 107 ? 5.112 23.521 38.278 1.00 150.34 106 PRO A O 1
ATOM 678 N N . GLY A 1 108 ? 2.911 23.669 37.848 1.00 152.33 107 GLY A N 1
ATOM 679 C CA . GLY A 1 108 ? 2.909 25.118 37.866 1.00 148.00 107 GLY A CA 1
ATOM 680 C C . GLY A 1 108 ? 1.645 25.687 37.262 1.00 145.55 107 GLY A C 1
ATOM 681 O O . GLY A 1 108 ? 1.053 25.093 36.364 1.00 143.52 107 GLY A O 1
ATOM 682 N N . ASN A 1 109 ? 1.240 26.849 37.758 1.00 146.13 108 ASN A N 1
ATOM 683 C CA . ASN A 1 109 ? 0.007 27.489 37.326 1.00 146.55 108 ASN A CA 1
ATOM 684 C C . ASN A 1 109 ? 0.170 28.155 35.962 1.00 138.31 108 ASN A C 1
ATOM 685 O O . ASN A 1 109 ? 0.014 29.366 35.839 1.00 137.83 108 ASN A O 1
ATOM 690 N N . TYR A 1 110 ? 0.477 27.361 34.939 1.00 131.02 109 TYR A N 1
ATOM 691 C CA . TYR A 1 110 ? 0.762 27.908 33.611 1.00 121.45 109 TYR A CA 1
ATOM 692 C C . TYR A 1 110 ? -0.425 27.814 32.646 1.00 117.07 109 TYR A C 1
ATOM 693 O O . TYR A 1 110 ? -1.144 26.815 32.627 1.00 119.62 109 TYR A O 1
ATOM 702 N N . GLN A 1 111 ? -0.625 28.867 31.856 1.00 107.74 110 GLN A N 1
ATOM 703 C CA . GLN A 1 111 ? -1.584 28.849 30.758 1.00 100.18 110 GLN A CA 1
ATOM 704 C C . GLN A 1 111 ? -0.960 28.096 29.610 1.00 95.11 110 GLN A C 1
ATOM 705 O O . GLN A 1 111 ? -0.105 28.627 28.908 1.00 95.57 110 GLN A O 1
ATOM 711 N N . THR A 1 112 ? -1.399 26.870 29.392 1.00 93.09 111 THR A N 1
ATOM 712 C CA . THR A 1 112 ? -0.667 25.986 28.505 1.00 95.96 111 THR A CA 1
ATOM 713 C C . THR A 1 112 ? -1.336 25.683 27.166 1.00 92.74 111 THR A C 1
ATOM 714 O O . THR A 1 112 ? -2.539 25.420 27.093 1.00 106.49 111 THR A O 1
ATOM 718 N N . THR A 1 113 ? -0.524 25.722 26.115 1.00 82.14 112 THR A N 1
ATOM 719 C CA . THR A 1 113 ? -0.900 25.241 24.795 1.00 79.40 112 THR A CA 1
ATOM 720 C C . THR A 1 113 ? 0.128 24.204 24.368 1.00 81.40 112 THR A C 1
ATOM 721 O O . THR A 1 113 ? 1.330 24.461 24.430 1.00 80.07 112 THR A O 1
ATOM 725 N N . ALA A 1 114 ? -0.332 23.038 23.928 1.00 81.97 113 ALA A N 1
ATOM 726 C CA . ALA A 1 114 ? 0.583 21.959 23.564 1.00 83.76 113 ALA A CA 1
ATOM 727 C C . ALA A 1 114 ? 0.130 21.188 22.331 1.00 86.64 113 ALA A C 1
ATOM 728 O O . ALA A 1 114 ? -0.938 20.573 22.332 1.00 82.74 113 ALA A O 1
ATOM 730 N N . PHE A 1 115 ? 0.940 21.209 21.279 1.00 82.84 114 PHE A N 1
ATOM 731 C CA . PHE A 1 115 ? 0.640 20.374 20.120 1.00 86.36 114 PHE A CA 1
ATOM 732 C C . PHE A 1 115 ? 1.905 19.890 19.438 1.00 81.90 114 PHE A C 1
ATOM 733 O O . PHE A 1 115 ? 3.006 20.094 19.942 1.00 77.14 114 PHE A O 1
ATOM 741 N N . ASN A 1 116 ? 1.740 19.227 18.301 1.00 83.55 115 ASN A N 1
ATOM 742 C CA . ASN A 1 116 ? 2.883 18.692 17.580 1.00 90.72 115 ASN A CA 1
ATOM 743 C C . ASN A 1 116 ? 3.575 19.752 16.718 1.00 82.88 115 ASN A C 1
ATOM 744 O O . ASN A 1 116 ? 3.443 19.769 15.498 1.00 79.03 115 ASN A O 1
ATOM 749 N N . ILE A 1 117 ? 4.313 20.639 17.372 1.00 79.42 116 ILE A N 1
ATOM 750 C CA . ILE A 1 117 ? 5.003 21.728 16.684 1.00 73.87 116 ILE A CA 1
ATOM 751 C C . ILE A 1 117 ? 6.016 21.228 15.648 1.00 74.43 116 ILE A C 1
ATOM 752 O O . ILE A 1 117 ? 5.984 21.646 14.485 1.00 68.84 116 ILE A O 1
ATOM 757 N N . ILE A 1 118 ? 6.928 20.356 16.085 1.00 72.44 117 ILE A N 1
ATOM 758 C CA . ILE A 1 118 ? 7.929 19.760 15.202 1.00 68.79 117 ILE A CA 1
ATOM 759 C C . ILE A 1 118 ? 7.291 18.919 14.096 1.00 77.63 117 ILE A C 1
ATOM 760 O O . ILE A 1 118 ? 7.596 19.097 12.912 1.00 72.19 117 ILE A O 1
ATOM 765 N N . ASN A 1 119 ? 6.406 18.002 14.490 1.00 86.16 118 ASN A N 1
ATOM 766 C CA . ASN A 1 119 ? 5.686 17.170 13.525 1.00 90.84 118 ASN A CA 1
ATOM 767 C C . ASN A 1 119 ? 4.833 17.968 12.542 1.00 82.81 118 ASN A C 1
ATOM 768 O O . ASN A 1 119 ? 4.635 17.544 11.407 1.00 84.28 118 ASN A O 1
ATOM 773 N N . THR A 1 120 ? 4.331 19.121 12.977 1.00 76.51 119 THR A N 1
ATOM 774 C CA . THR A 1 120 ? 3.648 20.036 12.063 1.00 64.05 119 THR A CA 1
ATOM 775 C C . THR A 1 120 ? 4.598 20.503 10.964 1.00 67.51 119 THR A C 1
ATOM 776 O O . THR A 1 120 ? 4.195 20.684 9.814 1.00 67.28 119 THR A O 1
ATOM 780 N N . ALA A 1 121 ? 5.863 20.711 11.323 1.00 78.16 120 ALA A N 1
ATOM 781 C CA . ALA A 1 121 ? 6.851 21.187 10.363 1.00 72.87 120 ALA A CA 1
ATOM 782 C C . ALA A 1 121 ? 7.259 20.066 9.413 1.00 71.88 120 ALA A C 1
ATOM 783 O O . ALA A 1 121 ? 7.142 20.191 8.194 1.00 72.62 120 ALA A O 1
ATOM 785 N N . LYS A 1 122 ? 7.726 18.967 9.991 1.00 74.89 121 LYS A N 1
ATOM 786 C CA . LYS A 1 122 ? 8.177 17.802 9.229 1.00 80.37 121 LYS A CA 1
ATOM 787 C C . LYS A 1 122 ? 7.056 17.075 8.459 1.00 86.64 121 LYS A C 1
ATOM 788 O O . LYS A 1 122 ? 7.269 16.610 7.340 1.00 90.09 121 LYS A O 1
ATOM 794 N N . ASN A 1 123 ? 5.866 16.980 9.045 1.00 87.05 122 ASN A N 1
ATOM 795 C CA . ASN A 1 123 ? 4.791 16.205 8.419 1.00 91.25 122 ASN A CA 1
ATOM 796 C C . ASN A 1 123 ? 3.815 17.011 7.550 1.00 93.15 122 ASN A C 1
ATOM 797 O O . ASN A 1 123 ? 3.309 16.499 6.551 1.00 96.24 122 ASN A O 1
ATOM 802 N N . ASP A 1 124 ? 3.548 18.260 7.923 1.00 83.67 123 ASP A N 1
ATOM 803 C CA . ASP A 1 124 ? 2.566 19.067 7.199 1.00 86.03 123 ASP A CA 1
ATOM 804 C C . ASP A 1 124 ? 3.191 20.045 6.203 1.00 91.11 123 ASP A C 1
ATOM 805 O O . ASP A 1 124 ? 2.685 20.214 5.095 1.00 98.47 123 ASP A O 1
ATOM 810 N N . VAL A 1 125 ? 4.282 20.693 6.605 1.00 90.57 124 VAL A N 1
ATOM 811 C CA . VAL A 1 125 ? 4.957 21.684 5.765 1.00 81.21 124 VAL A CA 1
ATOM 812 C C . VAL A 1 125 ? 6.017 21.036 4.878 1.00 84.07 124 VAL A C 1
ATOM 813 O O . VAL A 1 125 ? 6.244 21.472 3.746 1.00 87.90 124 VAL A O 1
ATOM 817 N N . GLY A 1 126 ? 6.660 19.997 5.402 1.00 78.84 125 GLY A N 1
ATOM 818 C CA . GLY A 1 126 ? 7.644 19.243 4.644 1.00 85.83 125 GLY A CA 1
ATOM 819 C C . GLY A 1 126 ? 9.068 19.391 5.145 1.00 88.17 125 GLY A C 1
ATOM 820 O O . GLY A 1 126 ? 9.928 18.571 4.830 1.00 89.50 125 GLY A O 1
ATOM 821 N N . ARG A 1 127 ? 9.318 20.441 5.922 1.00 89.44 126 ARG A N 1
ATOM 822 C CA . ARG A 1 127 ? 10.646 20.686 6.478 1.00 86.73 126 ARG A CA 1
ATOM 823 C C . ARG A 1 127 ? 10.618 20.812 8.000 1.00 79.69 126 ARG A C 1
ATOM 824 O O . ARG A 1 127 ? 10.073 21.766 8.556 1.00 81.51 126 ARG A O 1
ATOM 832 N N . GLU A 1 128 ? 11.222 19.835 8.657 1.00 70.71 127 GLU A N 1
ATOM 833 C CA . GLU A 1 128 ? 11.281 19.766 10.109 1.00 74.21 127 GLU A CA 1
ATOM 834 C C . GLU A 1 128 ? 12.047 20.938 10.717 1.00 73.65 127 GLU A C 1
ATOM 835 O O . GLU A 1 128 ? 11.807 21.314 11.863 1.00 76.11 127 GLU A O 1
ATOM 841 N N . ILE A 1 129 ? 12.957 21.515 9.936 1.00 68.70 128 ILE A N 1
ATOM 842 C CA . ILE A 1 129 ? 13.853 22.568 10.421 1.00 74.16 128 ILE A CA 1
ATOM 843 C C . ILE A 1 129 ? 13.217 23.955 10.440 1.00 71.81 128 ILE A C 1
ATOM 844 O O . ILE A 1 129 ? 13.901 24.951 10.703 1.00 66.88 128 ILE A O 1
ATOM 849 N N . VAL A 1 130 ? 11.922 24.020 10.149 1.00 69.53 129 VAL A N 1
ATOM 850 C CA . VAL A 1 130 ? 11.197 25.286 10.193 1.00 72.48 129 VAL A CA 1
ATOM 851 C C . VAL A 1 130 ? 10.284 25.267 11.404 1.00 67.36 129 VAL A C 1
ATOM 852 O O . VAL A 1 130 ? 9.396 26.103 11.551 1.00 68.59 129 VAL A O 1
ATOM 856 N N . ALA A 1 131 ? 10.523 24.290 12.268 1.00 67.27 130 ALA A N 1
ATOM 857 C CA . ALA A 1 131 ? 9.784 24.128 13.510 1.00 60.60 130 ALA A CA 1
ATOM 858 C C . ALA A 1 131 ? 9.755 25.417 14.324 1.00 60.98 130 ALA A C 1
ATOM 859 O O . ALA A 1 131 ? 8.726 25.778 14.898 1.00 69.88 130 ALA A O 1
ATOM 861 N N . ASN A 1 132 ? 10.893 26.102 14.378 1.00 52.83 131 ASN A N 1
ATOM 862 C CA . ASN A 1 132 ? 10.996 27.359 15.107 1.00 49.87 131 ASN A CA 1
ATOM 863 C C . ASN A 1 132 ? 9.968 28.381 14.637 1.00 51.39 131 ASN A C 1
ATOM 864 O O . ASN A 1 132 ? 9.458 29.163 15.436 1.00 55.66 131 ASN A O 1
ATOM 869 N N . ILE A 1 133 ? 9.686 28.377 13.335 1.00 52.96 132 ILE A N 1
ATOM 870 C CA . ILE A 1 133 ? 8.749 29.325 12.734 1.00 53.55 132 ILE A CA 1
ATOM 871 C C . ILE A 1 133 ? 7.324 28.937 13.099 1.00 59.16 132 ILE A C 1
ATOM 872 O O . ILE A 1 133 ? 6.485 29.794 13.366 1.00 61.29 132 ILE A O 1
ATOM 877 N N . VAL A 1 134 ? 7.056 27.637 13.096 1.00 57.59 133 VAL A N 1
ATOM 878 C CA . VAL A 1 134 ? 5.768 27.132 13.541 1.00 60.88 133 VAL A CA 1
ATOM 879 C C . VAL A 1 134 ? 5.548 27.615 14.963 1.00 57.91 133 VAL A C 1
ATOM 880 O O . VAL A 1 134 ? 4.486 28.129 15.303 1.00 50.95 133 VAL A O 1
ATOM 884 N N . ALA A 1 135 ? 6.575 27.453 15.790 1.00 59.59 134 ALA A N 1
ATOM 885 C CA . ALA A 1 135 ? 6.512 27.877 17.182 1.00 64.69 134 ALA A CA 1
ATOM 886 C C . ALA A 1 135 ? 6.259 29.376 17.232 1.00 59.30 134 ALA A C 1
ATOM 887 O O . ALA A 1 135 ? 5.389 29.854 17.963 1.00 60.36 134 ALA A O 1
ATOM 889 N N . LEU A 1 136 ? 7.023 30.100 16.424 1.00 56.07 135 LEU A N 1
ATOM 890 C CA . LEU A 1 136 ? 6.912 31.551 16.307 1.00 62.59 135 LEU A CA 1
ATOM 891 C C . LEU A 1 136 ? 5.506 32.029 15.936 1.00 55.34 135 LEU A C 1
ATOM 892 O O . LEU A 1 136 ? 5.027 33.040 16.443 1.00 53.75 135 LEU A O 1
ATOM 897 N N . GLY A 1 137 ? 4.849 31.306 15.039 1.00 55.20 136 GLY A N 1
ATOM 898 C CA . GLY A 1 137 ? 3.492 31.651 14.658 1.00 52.51 136 GLY A CA 1
ATOM 899 C C . GLY A 1 137 ? 2.556 31.483 15.837 1.00 56.99 136 GLY A C 1
ATOM 900 O O . GLY A 1 137 ? 1.728 32.351 16.116 1.00 54.12 136 GLY A O 1
ATOM 901 N N . ALA A 1 138 ? 2.702 30.362 16.537 1.00 62.08 137 ALA A N 1
ATOM 902 C CA . ALA A 1 138 ? 1.910 30.083 17.728 1.00 65.72 137 ALA A CA 1
ATOM 903 C C . ALA A 1 138 ? 2.149 31.125 18.815 1.00 64.48 137 ALA A C 1
ATOM 904 O O . ALA A 1 138 ? 1.215 31.557 19.486 1.00 68.48 137 ALA A O 1
ATOM 914 N N . VAL A 1 140 ? 3.054 34.367 18.578 1.00 60.54 139 VAL A N 1
ATOM 915 C CA . VAL A 1 140 ? 2.353 35.610 18.256 1.00 51.97 139 VAL A CA 1
ATOM 916 C C . VAL A 1 140 ? 0.839 35.520 18.488 1.00 66.88 139 VAL A C 1
ATOM 917 O O . VAL A 1 140 ? 0.197 36.492 18.904 1.00 68.49 139 VAL A O 1
ATOM 921 N N . ALA A 1 141 ? 0.265 34.354 18.222 1.00 67.70 140 ALA A N 1
ATOM 922 C CA . ALA A 1 141 ? -1.170 34.182 18.404 1.00 66.29 140 ALA A CA 1
ATOM 923 C C . ALA A 1 141 ? -1.541 34.280 19.885 1.00 71.61 140 ALA A C 1
ATOM 924 O O . ALA A 1 141 ? -2.553 34.872 20.240 1.00 77.21 140 ALA A O 1
ATOM 926 N N . LEU A 1 142 ? -0.700 33.718 20.749 1.00 74.15 141 LEU A N 1
ATOM 927 C CA . LEU A 1 142 ? -0.996 33.655 22.176 1.00 76.26 141 LEU A CA 1
ATOM 928 C C . LEU A 1 142 ? -0.731 34.974 22.885 1.00 78.97 141 LEU A C 1
ATOM 929 O O . LEU A 1 142 ? -1.637 35.579 23.460 1.00 85.45 141 LEU A O 1
ATOM 934 N N . THR A 1 143 ? 0.520 35.409 22.838 1.00 82.46 142 THR A N 1
ATOM 935 C CA . THR A 1 143 ? 0.955 36.619 23.518 1.00 81.95 142 THR A CA 1
ATOM 936 C C . THR A 1 143 ? 0.231 37.846 23.002 1.00 77.18 142 THR A C 1
ATOM 937 O O . THR A 1 143 ? -0.213 38.692 23.780 1.00 79.20 142 THR A O 1
ATOM 941 N N . GLY A 1 144 ? 0.127 37.946 21.682 1.00 79.60 143 GLY A N 1
ATOM 942 C CA . GLY A 1 144 ? -0.426 39.130 21.052 1.00 86.02 143 GLY A CA 1
ATOM 943 C C . GLY A 1 144 ? 0.422 40.356 21.348 1.00 87.89 143 GLY A C 1
ATOM 944 O O . GLY A 1 144 ? -0.100 41.456 21.532 1.00 87.53 143 GLY A O 1
ATOM 945 N N . VAL A 1 145 ? 1.738 40.162 21.397 1.00 80.99 144 VAL A N 1
ATOM 946 C CA . VAL A 1 145 ? 2.660 41.247 21.714 1.00 79.49 144 VAL A CA 1
ATOM 947 C C . VAL A 1 145 ? 3.004 42.056 20.460 1.00 78.66 144 VAL A C 1
ATOM 948 O O . VAL A 1 145 ? 3.327 43.246 20.539 1.00 78.15 144 VAL A O 1
ATOM 952 N N . VAL A 1 146 ? 2.931 41.400 19.306 1.00 73.21 145 VAL A N 1
ATOM 953 C CA . VAL A 1 146 ? 3.105 42.070 18.020 1.00 65.21 145 VAL A CA 1
ATOM 954 C C . VAL A 1 146 ? 1.930 41.742 17.094 1.00 62.73 145 VAL A C 1
ATOM 955 O O . VAL A 1 146 ? 1.281 40.708 17.249 1.00 58.57 145 VAL A O 1
ATOM 959 N N . SER A 1 147 ? 1.646 42.625 16.143 1.00 58.08 146 SER A N 1
ATOM 960 C CA . SER A 1 147 ? 0.581 42.351 15.191 1.00 59.32 146 SER A CA 1
ATOM 961 C C . SER A 1 147 ? 1.011 41.185 14.319 1.00 60.76 146 SER A C 1
ATOM 962 O O . SER A 1 147 ? 2.209 40.893 14.194 1.00 64.17 146 SER A O 1
ATOM 965 N N . LYS A 1 148 ? 0.031 40.512 13.734 1.00 49.06 147 LYS A N 1
ATOM 966 C CA . LYS A 1 148 ? 0.289 39.336 12.936 1.00 59.77 147 LYS A CA 1
ATOM 967 C C . LYS A 1 148 ? 1.119 39.760 11.742 1.00 63.11 147 LYS A C 1
ATOM 968 O O . LYS A 1 148 ? 2.134 39.137 11.417 1.00 63.07 147 LYS A O 1
ATOM 974 N N . GLU A 1 149 ? 0.698 40.853 11.116 1.00 61.73 148 GLU A N 1
ATOM 975 C CA . GLU A 1 149 ? 1.325 41.321 9.889 1.00 62.48 148 GLU A CA 1
ATOM 976 C C . GLU A 1 149 ? 2.787 41.707 10.090 1.00 53.87 148 GLU A C 1
ATOM 977 O O . GLU A 1 149 ? 3.612 41.539 9.198 1.00 57.79 148 GLU A O 1
ATOM 983 N N . ALA A 1 150 ? 3.096 42.245 11.260 1.00 53.14 149 ALA A N 1
ATOM 984 C CA . ALA A 1 150 ? 4.461 42.613 11.578 1.00 52.96 149 ALA A CA 1
ATOM 985 C C . ALA A 1 150 ? 5.317 41.357 11.669 1.00 55.33 149 ALA A C 1
ATOM 986 O O . ALA A 1 150 ? 6.426 41.314 11.129 1.00 53.95 149 ALA A O 1
ATOM 988 N N . ALA A 1 151 ? 4.795 40.334 12.341 1.00 62.47 150 ALA A N 1
ATOM 989 C CA . ALA A 1 151 ? 5.520 39.070 12.485 1.00 62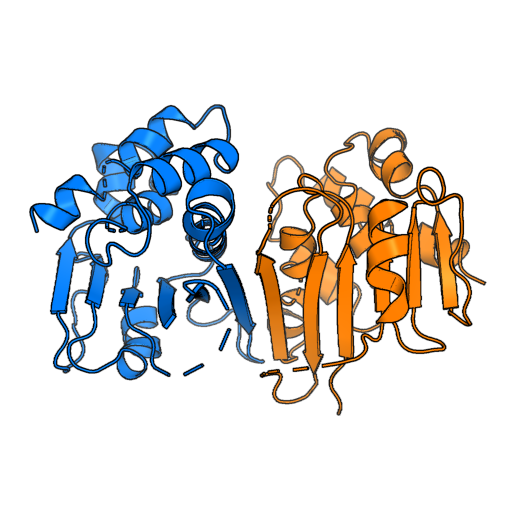.54 150 ALA A CA 1
ATOM 990 C C . ALA A 1 151 ? 5.674 38.365 11.139 1.00 56.77 150 ALA A C 1
ATOM 991 O O . ALA A 1 151 ? 6.737 37.828 10.835 1.00 52.01 150 ALA A O 1
ATOM 993 N N . GLU A 1 152 ? 4.605 38.375 10.343 1.00 53.83 151 GLU A N 1
ATOM 994 C CA . GLU A 1 152 ? 4.634 37.836 8.983 1.00 53.40 151 GLU A CA 1
ATOM 995 C C . GLU A 1 152 ? 5.676 38.547 8.103 1.00 57.76 151 GLU A C 1
ATOM 996 O O . GLU A 1 152 ? 6.348 37.911 7.296 1.00 55.63 151 GLU A O 1
ATOM 1002 N N . LYS A 1 153 ? 5.790 39.866 8.245 1.00 56.79 152 LYS A N 1
ATOM 1003 C CA . LYS A 1 153 ? 6.735 40.648 7.455 1.00 55.68 152 LYS A CA 1
ATOM 1004 C C . LYS A 1 153 ? 8.161 40.397 7.937 1.00 63.67 152 LYS A C 1
ATOM 1005 O O . LYS A 1 153 ? 9.075 40.199 7.138 1.00 70.04 152 LYS A O 1
ATOM 1011 N N . ALA A 1 154 ? 8.345 40.404 9.251 1.00 59.93 153 ALA A N 1
ATOM 1012 C CA . ALA A 1 154 ? 9.657 40.173 9.826 1.00 56.46 153 ALA A CA 1
ATOM 1013 C C . ALA A 1 154 ? 10.175 38.786 9.448 1.00 60.53 153 ALA A C 1
ATOM 1014 O O . ALA A 1 154 ? 11.367 38.610 9.198 1.00 59.72 153 ALA A O 1
ATOM 1016 N N . VAL A 1 155 ? 9.276 37.807 9.385 1.00 59.98 154 VAL A N 1
ATOM 1017 C CA . VAL A 1 155 ? 9.646 36.470 8.940 1.00 57.77 154 VAL A CA 1
ATOM 1018 C C . VAL A 1 155 ? 10.213 36.503 7.516 1.00 59.32 154 VAL A C 1
ATOM 1019 O O . VAL A 1 155 ? 11.281 35.936 7.252 1.00 55.88 154 VAL A O 1
ATOM 1023 N N . LEU A 1 156 ? 9.505 37.183 6.615 1.00 66.87 155 LEU A N 1
ATOM 1024 C CA . LEU A 1 156 ? 9.845 37.205 5.188 1.00 69.70 155 LEU A CA 1
ATOM 1025 C C . LEU A 1 156 ? 11.197 37.835 4.881 1.00 61.70 155 LEU A C 1
ATOM 1026 O O . LEU A 1 156 ? 11.870 37.449 3.929 1.00 62.99 155 LEU A O 1
ATOM 1031 N N . SER A 1 157 ? 11.581 38.824 5.672 1.00 61.10 156 SER A N 1
ATOM 1032 C CA . SER A 1 157 ? 12.859 39.476 5.457 1.00 68.52 156 SER A CA 1
ATOM 1033 C C . SER A 1 157 ? 14.017 38.602 5.945 1.00 68.29 156 SER A C 1
ATOM 1034 O O . SER A 1 157 ? 15.160 38.814 5.550 1.00 72.58 156 SER A O 1
ATOM 1037 N N . ARG A 1 158 ? 13.723 37.615 6.789 1.00 60.68 157 ARG A N 1
ATOM 1038 C CA . ARG A 1 158 ? 14.785 36.869 7.452 1.00 67.38 157 ARG A CA 1
ATOM 1039 C C . ARG A 1 158 ? 14.730 35.347 7.324 1.00 72.89 157 ARG A C 1
ATOM 1040 O O . ARG A 1 158 ? 15.456 34.639 8.024 1.00 70.86 157 ARG A O 1
ATOM 1048 N N . VAL A 1 159 ? 13.876 34.845 6.442 1.00 66.13 158 VAL A N 1
ATOM 1049 C CA . VAL A 1 159 ? 13.998 33.462 6.021 1.00 60.76 158 VAL A CA 1
ATOM 1050 C C . VAL A 1 159 ? 14.674 33.468 4.658 1.00 56.64 158 VAL A C 1
ATOM 1051 O O . VAL A 1 159 ? 14.782 34.527 4.026 1.00 52.32 158 VAL A O 1
ATOM 1055 N N . PRO A 1 160 ? 15.173 32.298 4.221 1.00 61.18 159 PRO A N 1
ATOM 1056 C CA . PRO A 1 160 ? 15.745 32.167 2.877 1.00 65.72 159 PRO A CA 1
ATOM 1057 C C . PRO A 1 160 ? 14.678 32.442 1.824 1.00 75.71 159 PRO A C 1
ATOM 1058 O O . PRO A 1 160 ? 13.661 31.745 1.797 1.00 85.52 159 PRO A O 1
ATOM 1062 N N . GLU A 1 161 ? 14.898 33.442 0.976 1.00 73.06 160 GLU A N 1
ATOM 1063 C CA . GLU A 1 161 ? 13.909 33.799 -0.033 1.00 74.03 160 GLU A CA 1
ATOM 1064 C C . GLU A 1 161 ? 13.263 32.572 -0.691 1.00 78.28 160 GLU A C 1
ATOM 1065 O O . GLU A 1 161 ? 12.051 32.528 -0.883 1.00 84.98 160 GLU A O 1
ATOM 1071 N N . ALA A 1 162 ? 14.074 31.573 -1.020 1.00 72.94 161 ALA A N 1
ATOM 1072 C CA . ALA A 1 162 ? 13.591 30.414 -1.761 1.00 79.22 161 ALA A CA 1
ATOM 1073 C C . ALA A 1 162 ? 12.865 29.392 -0.876 1.00 76.76 161 ALA A C 1
ATOM 1074 O O . ALA A 1 162 ? 12.327 28.399 -1.366 1.00 64.71 161 ALA A O 1
ATOM 1076 N N . PHE A 1 163 ? 12.873 29.634 0.429 1.00 81.20 162 PHE A N 1
ATOM 1077 C CA . PHE A 1 163 ? 12.092 28.840 1.366 1.00 84.11 162 PHE A CA 1
ATOM 1078 C C . PHE A 1 163 ? 10.943 29.685 1.896 1.00 79.85 162 PHE A C 1
ATOM 1079 O O . PHE A 1 163 ? 10.226 29.275 2.805 1.00 75.72 162 PHE A O 1
ATOM 1087 N N . VAL A 1 164 ? 10.780 30.874 1.325 1.00 76.35 163 VAL A N 1
ATOM 1088 C CA . VAL A 1 164 ? 9.781 31.821 1.808 1.00 77.42 163 VAL A CA 1
ATOM 1089 C C . VAL A 1 164 ? 8.398 31.197 2.025 1.00 71.85 163 VAL A C 1
ATOM 1090 O O . VAL A 1 164 ? 7.853 31.249 3.127 1.00 63.09 163 VAL A O 1
ATOM 1094 N N . GLU A 1 165 ? 7.837 30.598 0.983 1.00 74.75 164 GLU A N 1
ATOM 1095 C CA . GLU A 1 165 ? 6.474 30.102 1.070 1.00 75.81 164 GLU A CA 1
ATOM 1096 C C . GLU A 1 165 ? 6.340 29.041 2.159 1.00 72.73 164 GLU A C 1
ATOM 1097 O O . GLU A 1 165 ? 5.432 29.108 2.986 1.00 69.73 164 GLU A O 1
ATOM 1103 N N . LEU A 1 166 ? 7.245 28.068 2.172 1.00 72.91 165 LEU A N 1
ATOM 1104 C CA . LEU A 1 166 ? 7.219 27.057 3.225 1.00 76.06 165 LEU A CA 1
ATOM 1105 C C . LEU A 1 166 ? 7.186 27.709 4.605 1.00 64.85 165 LEU A C 1
ATOM 1106 O O . LEU A 1 166 ? 6.441 27.280 5.490 1.00 56.74 165 LEU A O 1
ATOM 1111 N N . ASN A 1 167 ? 7.992 28.753 4.774 1.00 58.49 166 ASN A N 1
ATOM 1112 C CA . ASN A 1 167 ? 8.026 29.505 6.021 1.00 62.29 166 ASN A CA 1
ATOM 1113 C C . ASN A 1 167 ? 6.723 30.266 6.304 1.00 59.81 166 ASN A C 1
ATOM 1114 O O . ASN A 1 167 ? 6.263 30.345 7.448 1.00 57.09 166 ASN A O 1
ATOM 1119 N N . ARG A 1 168 ? 6.121 30.819 5.262 1.00 56.57 167 ARG A N 1
ATOM 1120 C CA . ARG A 1 168 ? 4.832 31.479 5.442 1.00 56.13 167 ARG A CA 1
ATOM 1121 C C . ARG A 1 168 ? 3.784 30.499 5.970 1.00 61.67 167 ARG A C 1
ATOM 1122 O O . ARG A 1 168 ? 3.029 30.822 6.885 1.00 59.70 167 ARG A O 1
ATOM 1130 N N . LYS A 1 169 ? 3.752 29.302 5.390 1.00 63.10 168 LYS A N 1
ATOM 1131 C CA . LYS A 1 169 ? 2.836 28.252 5.822 1.00 63.27 168 LYS A CA 1
ATOM 1132 C C . LYS A 1 169 ? 3.138 27.793 7.242 1.00 65.51 168 LYS A C 1
ATOM 1133 O O . LYS A 1 169 ? 2.223 27.557 8.031 1.00 61.59 168 LYS A O 1
ATOM 1139 N N . ALA A 1 170 ? 4.424 27.658 7.562 1.00 65.63 169 ALA A N 1
ATOM 1140 C CA . ALA A 1 170 ? 4.821 27.217 8.890 1.00 59.43 169 ALA A CA 1
ATOM 1141 C C . ALA A 1 170 ? 4.324 28.204 9.935 1.00 59.15 169 ALA A C 1
ATOM 1142 O O . ALA A 1 170 ? 3.707 27.810 10.931 1.00 64.33 169 ALA A O 1
ATOM 1144 N N . PHE A 1 171 ? 4.580 29.488 9.693 1.00 52.57 170 PHE A N 1
ATOM 1145 C CA . PHE A 1 171 ? 4.084 30.550 10.564 1.00 51.31 170 PHE A CA 1
ATOM 1146 C C . PHE A 1 171 ? 2.550 30.531 10.665 1.00 58.93 170 PHE A C 1
ATOM 1147 O O . PHE A 1 171 ? 1.977 30.638 11.752 1.00 58.04 170 PHE A O 1
ATOM 1155 N N . GLN A 1 172 ? 1.890 30.390 9.523 1.00 62.67 171 GLN A N 1
ATOM 1156 C CA . GLN A 1 172 ? 0.432 30.423 9.482 1.00 58.68 171 GLN A CA 1
ATOM 1157 C C . GLN A 1 172 ? -0.177 29.227 10.205 1.00 57.62 171 GLN A C 1
ATOM 1158 O O . GLN A 1 172 ? -1.167 29.359 10.928 1.00 56.20 171 GLN A O 1
ATOM 1172 N N . GLY A 1 174 ? 1.355 27.385 12.569 1.00 61.30 173 GLY A N 1
ATOM 1173 C CA . GLY A 1 174 ? 1.644 27.485 13.984 1.00 59.16 173 GLY A CA 1
ATOM 1174 C C . GLY A 1 174 ? 0.609 28.394 14.606 1.00 61.99 173 GLY A C 1
ATOM 1175 O O . GLY A 1 174 ? 0.054 28.109 15.662 1.00 62.61 173 GLY A O 1
ATOM 1176 N N . PHE A 1 175 ? 0.343 29.498 13.925 1.00 65.62 174 PHE A N 1
ATOM 1177 C CA . PHE A 1 175 ? -0.627 30.472 14.397 1.00 65.77 174 PHE A CA 1
ATOM 1178 C C . PHE A 1 175 ? -2.023 29.852 14.489 1.00 71.13 174 PHE A C 1
ATOM 1179 O O . PHE A 1 175 ? -2.737 30.074 15.466 1.00 69.52 174 PHE A O 1
ATOM 1187 N N . GLU A 1 176 ? -2.393 29.067 13.477 1.00 78.28 175 GLU A N 1
ATOM 1188 C CA . GLU A 1 176 ? -3.713 28.430 13.415 1.00 82.03 175 GLU A CA 1
ATOM 1189 C C . GLU A 1 176 ? -3.893 27.385 14.509 1.00 81.21 175 GLU A C 1
ATOM 1190 O O . GLU A 1 176 ? -4.838 27.446 15.300 1.00 74.33 175 GLU A O 1
ATOM 1196 N N . LYS A 1 177 ? -2.984 26.418 14.538 1.00 80.92 176 LYS A N 1
ATOM 1197 C CA . LYS A 1 177 ? -3.048 25.338 15.512 1.00 84.58 176 LYS A CA 1
ATOM 1198 C C . LYS A 1 177 ? -3.006 25.872 16.944 1.00 86.39 176 LYS A C 1
ATOM 1199 O O . LYS A 1 177 ? -3.593 25.279 17.851 1.00 88.07 176 LYS A O 1
ATOM 1205 N N . ALA A 1 178 ? -2.316 26.995 17.134 1.00 81.91 177 ALA A N 1
ATOM 1206 C CA . ALA A 1 178 ? -2.206 27.622 18.445 1.00 78.74 177 ALA A CA 1
ATOM 1207 C C . ALA A 1 178 ? -3.562 28.072 18.965 1.00 79.39 177 ALA A C 1
ATOM 1208 O O . ALA A 1 178 ? -3.911 27.801 20.113 1.00 82.70 177 ALA A O 1
ATOM 1210 N N . LEU A 1 179 ? -4.315 28.770 18.117 1.00 76.49 178 LEU A N 1
ATOM 1211 C CA . LEU A 1 179 ? -5.648 29.252 18.471 1.00 78.55 178 LEU A CA 1
ATOM 1212 C C . LEU A 1 179 ? -6.651 28.117 18.585 1.00 76.92 178 LEU A C 1
ATOM 1213 O O . LEU A 1 179 ? -7.616 28.197 19.348 1.00 74.65 178 LEU A O 1
ATOM 1218 N N . ALA A 1 180 ? -6.428 27.068 17.804 1.00 80.40 179 ALA A N 1
ATOM 1219 C CA . ALA A 1 180 ? -7.296 25.900 17.839 1.00 84.06 179 ALA A CA 1
ATOM 1220 C C . ALA A 1 180 ? -7.024 25.060 19.085 1.00 91.53 179 ALA A C 1
ATOM 1221 O O . ALA A 1 180 ? -7.947 24.526 19.687 1.00 86.99 179 ALA A O 1
ATOM 1223 N N . ALA A 1 181 ? -5.758 24.955 19.481 1.00 95.31 180 ALA A N 1
ATOM 1224 C CA . ALA A 1 181 ? -5.410 24.146 20.647 1.00 101.96 180 ALA A CA 1
ATOM 1225 C C . ALA A 1 181 ? -5.966 24.731 21.950 1.00 110.99 180 ALA A C 1
ATOM 1226 O O . ALA A 1 181 ? -7.094 24.415 22.359 1.00 112.09 180 ALA A O 1
ATOM 1228 N N . ALA B 1 3 ? 39.745 38.093 36.902 1.00 129.02 2 ALA B N 1
ATOM 1229 C CA . ALA B 1 3 ? 38.491 38.118 36.158 1.00 124.41 2 ALA B CA 1
ATOM 1230 C C . ALA B 1 3 ? 38.215 39.509 35.595 1.00 118.25 2 ALA B C 1
ATOM 1231 O O . ALA B 1 3 ? 39.112 40.350 35.531 1.00 120.16 2 ALA B O 1
ATOM 1233 N N . GLY B 1 4 ? 36.971 39.745 35.187 1.00 108.64 3 GLY B N 1
ATOM 1234 C CA . GLY B 1 4 ? 36.578 41.035 34.649 1.00 101.01 3 GLY B CA 1
ATOM 1235 C C . GLY B 1 4 ? 35.862 40.922 33.316 1.00 89.29 3 GLY B C 1
ATOM 1236 O O . GLY B 1 4 ? 36.229 40.109 32.467 1.00 90.31 3 GLY B O 1
ATOM 1237 N N . ARG B 1 5 ? 34.835 41.742 33.129 1.00 77.21 4 ARG B N 1
ATOM 1238 C CA . ARG B 1 5 ? 34.048 41.698 31.904 1.00 65.49 4 ARG B CA 1
ATOM 1239 C C . ARG B 1 5 ? 34.781 42.382 30.756 1.00 59.25 4 ARG B C 1
ATOM 1240 O O . ARG B 1 5 ? 35.442 43.400 30.946 1.00 71.89 4 ARG B O 1
ATOM 1242 N N . TYR B 1 6 ? 34.660 41.814 29.564 1.00 45.32 5 TYR B N 1
ATOM 1243 C CA . TYR B 1 6 ? 35.272 42.383 28.373 1.00 43.28 5 TYR B CA 1
ATOM 1244 C C . TYR B 1 6 ? 34.210 42.461 27.293 1.00 39.10 5 TYR B C 1
ATOM 1245 O O . TYR B 1 6 ? 33.629 41.443 26.928 1.00 42.40 5 TYR B O 1
ATOM 1254 N N . GLU B 1 7 ? 33.982 43.660 26.769 1.00 45.24 6 GLU B N 1
ATOM 1255 C CA . GLU B 1 7 ? 32.894 43.908 25.827 1.00 39.46 6 GLU B CA 1
ATOM 1256 C C . GLU B 1 7 ? 33.341 44.251 24.406 1.00 44.00 6 GLU B C 1
ATOM 1257 O O . GLU B 1 7 ? 34.146 45.150 24.176 1.00 39.35 6 GLU B O 1
ATOM 1263 N N . ILE B 1 8 ? 32.778 43.542 23.443 1.00 37.88 7 ILE B N 1
ATOM 1264 C CA . ILE B 1 8 ? 33.079 43.806 22.050 1.00 39.05 7 ILE B CA 1
ATOM 1265 C C . ILE B 1 8 ? 31.784 44.224 21.354 1.00 45.90 7 ILE B C 1
ATOM 1266 O O . ILE B 1 8 ? 30.712 43.697 21.659 1.00 43.90 7 ILE B O 1
ATOM 1271 N N . ARG B 1 9 ? 31.876 45.161 20.419 1.00 38.10 8 ARG B N 1
ATOM 1272 C CA . ARG B 1 9 ? 30.722 45.469 19.599 1.00 35.07 8 ARG B CA 1
ATOM 1273 C C . ARG B 1 9 ? 31.078 45.337 18.138 1.00 36.69 8 ARG B C 1
ATOM 1274 O O . ARG B 1 9 ? 32.169 45.717 17.707 1.00 42.62 8 ARG B O 1
ATOM 1282 N N . PHE B 1 10 ? 30.150 44.762 17.390 1.00 40.16 9 PHE B N 1
ATOM 1283 C CA . PHE B 1 10 ? 30.323 44.585 15.967 1.00 43.07 9 PHE B CA 1
ATOM 1284 C C . PHE B 1 10 ? 29.307 45.507 15.334 1.00 48.63 9 PHE B C 1
ATOM 1285 O O . PHE B 1 10 ? 28.100 45.296 15.476 1.00 52.73 9 PHE B O 1
ATOM 1293 N N . SER B 1 11 ? 29.784 46.546 14.662 1.00 44.96 10 SER B N 1
ATOM 1294 C CA . SER B 1 11 ? 28.863 47.499 14.061 1.00 41.75 10 SER B CA 1
ATOM 1295 C C . SER B 1 11 ? 29.106 47.678 12.573 1.00 42.25 10 SER B C 1
ATOM 1296 O O . SER B 1 11 ? 30.189 47.392 12.056 1.00 48.68 10 SER B O 1
ATOM 1299 N N . GLY B 1 12 ? 28.077 48.141 11.888 1.00 47.72 11 GLY B N 1
ATOM 1300 C CA . GLY B 1 12 ? 28.154 48.374 10.466 1.00 51.43 11 GLY B CA 1
ATOM 1301 C C . GLY B 1 12 ? 26.741 48.597 10.004 1.00 53.44 11 GLY B C 1
ATOM 1302 O O . GLY B 1 12 ? 26.017 49.382 10.605 1.00 56.08 11 GLY B O 1
ATOM 1303 N N . ALA B 1 13 ? 26.343 47.887 8.957 1.00 53.23 12 ALA B N 1
ATOM 1304 C CA . ALA B 1 13 ? 25.018 48.061 8.393 1.00 57.90 12 ALA B CA 1
ATOM 1305 C C . ALA B 1 13 ? 24.200 46.795 8.570 1.00 59.33 12 ALA B C 1
ATOM 1306 O O . ALA B 1 13 ? 24.723 45.751 8.957 1.00 61.51 12 ALA B O 1
ATOM 1308 N N . GLY B 1 14 ? 22.918 46.906 8.253 1.00 56.10 13 GLY B N 1
ATOM 1309 C CA . GLY B 1 14 ? 21.938 45.883 8.539 1.00 42.62 13 GLY B CA 1
ATOM 1310 C C . GLY B 1 14 ? 22.194 44.505 8.002 1.00 47.99 13 GLY B C 1
ATOM 1311 O O . GLY B 1 14 ? 22.147 43.537 8.751 1.00 57.54 13 GLY B O 1
ATOM 1312 N N . GLY B 1 15 ? 22.434 44.374 6.709 1.00 58.66 14 GLY B N 1
ATOM 1313 C CA . GLY B 1 15 ? 22.595 43.031 6.168 1.00 61.88 14 GLY B CA 1
ATOM 1314 C C . GLY B 1 15 ? 24.008 42.471 6.216 1.00 57.42 14 GLY B C 1
ATOM 1315 O O . GLY B 1 15 ? 24.375 41.649 5.375 1.00 59.19 14 GLY B O 1
ATOM 1316 N N . GLN B 1 16 ? 24.804 42.888 7.195 1.00 48.48 15 GLN B N 1
ATOM 1317 C CA . GLN B 1 16 ? 26.218 42.494 7.204 1.00 41.94 15 GLN B CA 1
ATOM 1318 C C . GLN B 1 16 ? 26.569 41.261 8.053 1.00 46.48 15 GLN B C 1
ATOM 1319 O O . GLN B 1 16 ? 27.720 40.789 8.037 1.00 45.91 15 GLN B O 1
ATOM 1325 N N . GLY B 1 17 ? 25.573 40.726 8.759 1.00 50.05 16 GLY B N 1
ATOM 1326 C CA . GLY B 1 17 ? 25.756 39.536 9.577 1.00 46.70 16 GLY B CA 1
ATOM 1327 C C . GLY B 1 17 ? 26.400 39.797 10.930 1.00 44.12 16 GLY B C 1
ATOM 1328 O O . GLY B 1 17 ? 27.147 38.976 11.451 1.00 42.15 16 GLY B O 1
ATOM 1329 N N . LEU B 1 18 ? 26.091 40.952 11.503 1.00 49.79 17 LEU B N 1
ATOM 1330 C CA . LEU B 1 18 ? 26.652 41.372 12.777 1.00 43.15 17 LEU B CA 1
ATOM 1331 C C . LEU B 1 18 ? 26.155 40.519 13.938 1.00 41.25 17 LEU B C 1
ATOM 1332 O O . LEU B 1 18 ? 26.861 40.343 14.931 1.00 35.94 17 LEU B O 1
ATOM 1337 N N . ILE B 1 19 ? 24.925 40.022 13.825 1.00 36.47 18 ILE B N 1
ATOM 1338 C CA . ILE B 1 19 ? 24.332 39.221 14.886 1.00 36.96 18 ILE B CA 1
ATOM 1339 C C . ILE B 1 19 ? 25.066 37.903 14.933 1.00 41.09 18 ILE B C 1
ATOM 1340 O O . ILE B 1 19 ? 25.472 37.442 16.000 1.00 39.99 18 ILE B O 1
ATOM 1345 N N . LEU B 1 20 ? 25.241 37.307 13.758 1.00 41.64 19 LEU B N 1
ATOM 1346 C CA . LEU B 1 20 ? 25.927 36.031 13.655 1.00 42.32 19 LEU B CA 1
ATOM 1347 C C . LEU B 1 20 ? 27.326 36.167 14.246 1.00 37.27 19 LEU B C 1
ATOM 1348 O O . LEU B 1 20 ? 27.750 35.327 15.042 1.00 42.64 19 LEU B O 1
ATOM 1353 N N . ALA B 1 21 ? 28.031 37.233 13.884 1.00 31.14 20 ALA B N 1
ATOM 1354 C CA . ALA B 1 21 ? 29.388 37.428 14.410 1.00 36.60 20 ALA B CA 1
ATOM 1355 C C . ALA B 1 21 ? 29.351 37.467 15.927 1.00 33.78 20 ALA B C 1
ATOM 1356 O O . ALA B 1 21 ? 30.158 36.828 16.594 1.00 42.72 20 ALA B O 1
ATOM 1358 N N . GLY B 1 22 ? 28.411 38.231 16.463 1.00 32.03 21 GLY B N 1
ATOM 1359 C CA . GLY B 1 22 ? 28.210 38.307 17.892 1.00 41.47 21 GLY B CA 1
ATOM 1360 C C . GLY B 1 22 ? 27.948 36.934 18.469 1.00 44.27 21 GLY B C 1
ATOM 1361 O O . GLY B 1 22 ? 28.538 36.541 19.481 1.00 38.65 21 GLY B O 1
ATOM 1362 N N . VAL B 1 23 ? 27.063 36.192 17.817 1.00 44.90 22 VAL B N 1
ATOM 1363 C CA . VAL B 1 23 ? 26.727 34.859 18.289 1.00 38.75 22 VAL B CA 1
ATOM 1364 C C . VAL B 1 23 ? 27.940 33.910 18.276 1.00 38.37 22 VAL B C 1
ATOM 1365 O O . VAL B 1 23 ? 28.223 33.239 19.270 1.00 32.86 22 VAL B O 1
ATOM 1369 N N . ILE B 1 24 ? 28.641 33.864 17.147 1.00 34.92 23 ILE B N 1
ATOM 1370 C CA . ILE B 1 24 ? 29.885 33.109 17.033 1.00 39.90 23 ILE B CA 1
ATOM 1371 C C . ILE B 1 24 ? 30.903 33.450 18.141 1.00 42.50 23 ILE B C 1
ATOM 1372 O O . ILE B 1 24 ? 31.452 32.552 18.793 1.00 31.26 23 ILE B O 1
ATOM 1385 N N . ALA B 1 26 ? 30.275 34.773 21.106 1.00 36.26 25 ALA B N 1
ATOM 1386 C CA . ALA B 1 26 ? 29.740 34.343 22.394 1.00 43.04 25 ALA B CA 1
ATOM 1387 C C . ALA B 1 26 ? 29.917 32.827 22.621 1.00 43.27 25 ALA B C 1
ATOM 1388 O O . ALA B 1 26 ? 30.273 32.388 23.721 1.00 46.71 25 ALA B O 1
ATOM 1390 N N . GLU B 1 27 ? 29.661 32.038 21.581 1.00 39.05 26 GLU B N 1
ATOM 1391 C CA . GLU B 1 27 ? 29.793 30.579 21.656 1.00 39.34 26 GLU B CA 1
ATOM 1392 C C . GLU B 1 27 ? 31.263 30.110 21.662 1.00 40.74 26 GLU B C 1
ATOM 1393 O O . GLU B 1 27 ? 31.590 29.076 22.248 1.00 35.19 26 GLU B O 1
ATOM 1399 N N . ALA B 1 28 ? 32.148 30.889 21.037 1.00 44.41 27 ALA B N 1
ATOM 1400 C CA . ALA B 1 28 ? 33.576 30.589 21.099 1.00 37.81 27 ALA B CA 1
ATOM 1401 C C . ALA B 1 28 ? 34.010 30.668 22.545 1.00 38.04 27 ALA B C 1
ATOM 1402 O O . ALA B 1 28 ? 34.676 29.778 23.045 1.00 38.00 27 ALA B O 1
ATOM 1404 N N . ALA B 1 29 ? 33.591 31.732 23.226 1.00 36.65 28 ALA B N 1
ATOM 1405 C CA . ALA B 1 29 ? 33.967 31.944 24.615 1.00 36.83 28 ALA B CA 1
ATOM 1406 C C . ALA B 1 29 ? 33.420 30.889 25.574 1.00 36.12 28 ALA B C 1
ATOM 1407 O O . ALA B 1 29 ? 34.124 30.436 26.466 1.00 39.83 28 ALA B O 1
ATOM 1409 N N . SER B 1 30 ? 32.156 30.520 25.414 1.00 38.69 29 SER B N 1
ATOM 1410 C CA . SER B 1 30 ? 31.480 29.725 26.439 1.00 43.16 29 SER B CA 1
ATOM 1411 C C . SER B 1 30 ? 31.502 28.234 26.125 1.00 47.07 29 SER B C 1
ATOM 1412 O O . SER B 1 30 ? 32.095 27.458 26.857 1.00 50.80 29 SER B O 1
ATOM 1415 N N . ILE B 1 31 ? 30.852 27.846 25.034 1.00 42.95 30 ILE B N 1
ATOM 1416 C CA . ILE B 1 31 ? 30.871 26.460 24.589 1.00 44.06 30 ILE B CA 1
ATOM 1417 C C . ILE B 1 31 ? 32.289 25.923 24.461 1.00 49.36 30 ILE B C 1
ATOM 1418 O O . ILE B 1 31 ? 32.580 24.840 24.969 1.00 50.61 30 ILE B O 1
ATOM 1423 N N . TYR B 1 32 ? 33.172 26.674 23.791 1.00 43.31 31 TYR B N 1
ATOM 1424 C CA . TYR B 1 32 ? 34.525 26.173 23.509 1.00 43.43 31 TYR B CA 1
ATOM 1425 C C . TYR B 1 32 ? 35.603 26.647 24.460 1.00 43.70 31 TYR B C 1
ATOM 1426 O O . TYR B 1 32 ? 36.433 25.861 24.870 1.00 44.72 31 TYR B O 1
ATOM 1435 N N . ASP B 1 33 ? 35.586 27.909 24.857 1.00 51.81 32 ASP B N 1
ATOM 1436 C CA . ASP B 1 33 ? 36.666 28.386 25.723 1.00 48.83 32 ASP B CA 1
ATOM 1437 C C . ASP B 1 33 ? 36.383 28.268 27.216 1.00 52.29 32 ASP B C 1
ATOM 1438 O O . ASP B 1 33 ? 37.263 28.531 28.026 1.00 56.67 32 ASP B O 1
ATOM 1443 N N . GLY B 1 34 ? 35.165 27.861 27.574 1.00 49.88 33 GLY B N 1
ATOM 1444 C CA . GLY B 1 34 ? 34.818 27.640 28.965 1.00 37.80 33 GLY B CA 1
ATOM 1445 C C . GLY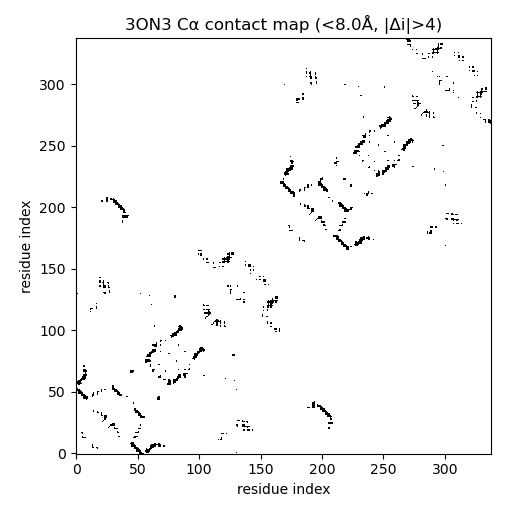 B 1 34 ? 34.486 28.902 29.749 1.00 43.22 33 GLY B C 1
ATOM 1446 O O . GLY B 1 34 ? 34.387 28.888 30.975 1.00 45.89 33 GLY B O 1
ATOM 1447 N N . LYS B 1 35 ? 34.316 30.013 29.054 1.00 35.74 34 LYS B N 1
ATOM 1448 C CA . LYS B 1 35 ? 33.933 31.236 29.751 1.00 46.52 34 LYS B CA 1
ATOM 1449 C C . LYS B 1 35 ? 32.412 31.441 29.747 1.00 49.75 34 LYS B C 1
ATOM 1450 O O . LYS B 1 35 ? 31.657 30.588 29.269 1.00 51.53 34 LYS B O 1
ATOM 1456 N N . GLN B 1 36 ? 31.973 32.564 30.300 1.00 52.31 35 GLN B N 1
ATOM 1457 C CA . GLN B 1 36 ? 30.569 32.945 30.260 1.00 57.85 35 GLN B CA 1
ATOM 1458 C C . GLN B 1 36 ? 30.423 34.035 29.215 1.00 53.94 35 GLN B C 1
ATOM 1459 O O . GLN B 1 36 ? 31.370 34.755 28.935 1.00 48.56 35 GLN B O 1
ATOM 1465 N N . ALA B 1 37 ? 29.239 34.166 28.638 1.00 46.21 36 ALA B N 1
ATOM 1466 C CA . ALA B 1 37 ? 29.049 35.188 27.629 1.00 46.27 36 ALA B CA 1
ATOM 1467 C C . ALA B 1 37 ? 27.586 35.528 27.421 1.00 45.16 36 ALA B C 1
ATOM 1468 O O . ALA B 1 37 ? 26.694 34.697 27.607 1.00 44.94 36 ALA B O 1
ATOM 1470 N N . VAL B 1 38 ? 27.362 36.770 27.026 1.00 41.55 37 VAL B N 1
ATOM 1471 C CA . VAL B 1 38 ? 26.034 37.245 26.715 1.00 40.38 37 VAL B CA 1
ATOM 1472 C C . VAL B 1 38 ? 26.110 37.990 25.386 1.00 44.62 37 VAL B C 1
ATOM 1473 O O . VAL B 1 38 ? 27.013 38.793 25.154 1.00 46.35 37 VAL B O 1
ATOM 1477 N N . GLN B 1 39 ? 25.196 37.668 24.484 1.00 47.66 38 GLN B N 1
ATOM 1478 C CA . GLN B 1 39 ? 25.161 38.308 23.172 1.00 46.85 38 GLN B CA 1
ATOM 1479 C C . GLN B 1 39 ? 23.786 38.960 22.987 1.00 44.07 38 GLN B C 1
ATOM 1480 O O . GLN B 1 39 ? 22.776 38.386 23.369 1.00 39.53 38 GLN B O 1
ATOM 1486 N N . SER B 1 40 ? 23.742 40.152 22.411 1.00 42.60 39 SER B N 1
ATOM 1487 C CA . SER B 1 40 ? 22.475 40.879 22.321 1.00 46.53 39 SER B CA 1
ATOM 1488 C C . SER B 1 40 ? 22.527 42.028 21.334 1.00 41.12 39 SER B C 1
ATOM 1489 O O . SER B 1 40 ? 23.598 42.517 21.002 1.00 42.51 39 SER B O 1
ATOM 1492 N N . GLN B 1 41 ? 21.351 42.450 20.881 1.00 48.38 40 GLN B N 1
ATOM 1493 C CA . GLN B 1 41 ? 21.203 43.614 20.013 1.00 56.38 40 GLN B CA 1
ATOM 1494 C C . GLN B 1 41 ? 19.940 44.373 20.380 1.00 59.10 40 GLN B C 1
ATOM 1495 O O . GLN B 1 41 ? 18.902 43.766 20.670 1.00 62.78 40 GLN B O 1
ATOM 1501 N N . SER B 1 42 ? 20.038 45.700 20.352 1.00 56.71 41 SER B N 1
ATOM 1502 C CA . SER B 1 42 ? 18.908 46.576 20.629 1.00 59.48 41 SER B CA 1
ATOM 1503 C C . SER B 1 42 ? 18.305 47.152 19.355 1.00 63.90 41 SER B C 1
ATOM 1504 O O . SER B 1 42 ? 19.014 47.416 18.379 1.00 60.17 41 SER B O 1
ATOM 1507 N N . TYR B 1 43 ? 16.985 47.337 19.387 1.00 71.13 42 TYR B N 1
ATOM 1508 C CA . TYR B 1 43 ? 16.240 48.003 18.324 1.00 72.38 42 TYR B CA 1
ATOM 1509 C C . TYR B 1 43 ? 15.424 49.153 18.893 1.00 72.46 42 TYR B C 1
ATOM 1510 O O . TYR B 1 43 ? 14.921 49.065 20.010 1.00 70.23 42 TYR B O 1
ATOM 1519 N N . GLY B 1 44 ? 15.270 50.212 18.103 1.00 89.02 43 GLY B N 1
ATOM 1520 C CA . GLY B 1 44 ? 14.458 51.359 18.477 1.00 94.26 43 GLY B CA 1
ATOM 1521 C C . GLY B 1 44 ? 14.713 52.579 17.605 1.00 102.89 43 GLY B C 1
ATOM 1522 O O . GLY B 1 44 ? 15.693 53.294 17.809 1.00 102.22 43 GLY B O 1
ATOM 1523 N N . PRO B 1 45 ? 13.815 52.836 16.636 1.00 114.82 44 PRO B N 1
ATOM 1524 C CA . PRO B 1 45 ? 13.997 53.918 15.657 1.00 112.95 44 PRO B CA 1
ATOM 1525 C C . PRO B 1 45 ? 13.853 55.294 16.293 1.00 114.01 44 PRO B C 1
ATOM 1526 O O . PRO B 1 45 ? 13.194 56.147 15.698 1.00 115.88 44 PRO B O 1
ATOM 1530 N N . ARG B 1 48 ? 14.478 49.847 11.079 1.00 96.65 47 ARG B N 1
ATOM 1531 C CA . ARG B 1 48 ? 15.567 50.204 11.980 1.00 99.85 47 ARG B CA 1
ATOM 1532 C C . ARG B 1 48 ? 16.906 50.246 11.247 1.00 98.96 47 ARG B C 1
ATOM 1533 O O . ARG B 1 48 ? 17.843 49.506 11.580 1.00 89.42 47 ARG B O 1
ATOM 1541 N N . GLY B 1 49 ? 16.981 51.128 10.252 1.00 99.01 48 GLY B N 1
ATOM 1542 C CA . GLY B 1 49 ? 18.177 51.303 9.451 1.00 95.22 48 GLY B CA 1
ATOM 1543 C C . GLY B 1 49 ? 19.236 52.158 10.121 1.00 97.68 48 GLY B C 1
ATOM 1544 O O . GLY B 1 49 ? 19.334 52.205 11.349 1.00 97.13 48 GLY B O 1
ATOM 1545 N N . GLY B 1 50 ? 20.028 52.843 9.305 1.00 98.92 49 GLY B N 1
ATOM 1546 C CA . GLY B 1 50 ? 21.189 53.571 9.802 1.00 92.83 49 GLY B CA 1
ATOM 1547 C C . GLY B 1 50 ? 22.274 52.570 10.194 1.00 84.10 49 GLY B C 1
ATOM 1548 O O . GLY B 1 50 ? 22.202 51.391 9.835 1.00 87.59 49 GLY B O 1
ATOM 1549 N N . ALA B 1 51 ? 23.274 53.049 10.929 1.00 78.75 50 ALA B N 1
ATOM 1550 C CA . ALA B 1 51 ? 24.335 52.196 11.465 1.00 71.42 50 ALA B CA 1
ATOM 1551 C C . ALA B 1 51 ? 23.803 51.358 12.619 1.00 74.34 50 ALA B C 1
ATOM 1552 O O . ALA B 1 51 ? 23.041 51.839 13.456 1.00 76.46 50 ALA B O 1
ATOM 1554 N N . SER B 1 52 ? 24.210 50.100 12.672 1.00 80.15 51 SER B N 1
ATOM 1555 C CA . SER B 1 52 ? 23.652 49.185 13.656 1.00 73.00 51 SER B CA 1
ATOM 1556 C C . SER B 1 52 ? 24.756 48.403 14.345 1.00 56.83 51 SER B C 1
ATOM 1557 O O . SER B 1 52 ? 25.883 48.365 13.858 1.00 57.16 51 SER B O 1
ATOM 1560 N N . LYS B 1 53 ? 24.439 47.797 15.483 1.00 49.19 52 LYS B N 1
ATOM 1561 C CA . LYS B 1 53 ? 25.442 47.050 16.234 1.00 55.48 52 LYS B CA 1
ATOM 1562 C C . LYS B 1 53 ? 24.843 45.854 16.947 1.00 61.89 52 LYS B C 1
ATOM 1563 O O . LYS B 1 53 ? 23.641 45.825 17.259 1.00 66.21 52 LYS B O 1
ATOM 1569 N N . SER B 1 54 ? 25.702 44.872 17.203 1.00 50.32 53 SER B N 1
ATOM 1570 C CA . SER B 1 54 ? 25.397 43.787 18.120 1.00 50.80 53 SER B CA 1
ATOM 1571 C C . SER B 1 54 ? 26.522 43.755 19.158 1.00 49.15 53 SER B C 1
ATOM 1572 O O . SER B 1 54 ? 27.640 44.210 18.890 1.00 51.24 53 SER B O 1
ATOM 1575 N N . GLU B 1 55 ? 26.226 43.265 20.352 1.00 43.92 54 GLU B N 1
ATOM 1576 C CA . GLU B 1 55 ? 27.202 43.317 21.435 1.00 50.58 54 GLU B CA 1
ATOM 1577 C C . GLU B 1 55 ? 27.526 41.941 21.984 1.00 45.05 54 GLU B C 1
ATOM 1578 O O . GLU B 1 55 ? 26.692 41.030 21.941 1.00 44.64 54 GLU B O 1
ATOM 1584 N N . VAL B 1 56 ? 28.741 41.793 22.498 1.00 37.22 55 VAL B N 1
ATOM 1585 C CA . VAL B 1 56 ? 29.087 40.592 23.240 1.00 41.77 55 VAL B CA 1
ATOM 1586 C C . VAL B 1 56 ? 29.918 40.955 24.465 1.00 41.77 55 VAL B C 1
ATOM 1587 O O . VAL B 1 56 ? 30.830 41.782 24.404 1.00 38.76 55 VAL B O 1
ATOM 1591 N N . ILE B 1 57 ? 29.569 40.345 25.584 1.00 36.48 56 ILE B N 1
ATOM 1592 C CA . ILE B 1 57 ? 30.285 40.559 26.821 1.00 44.75 56 ILE B CA 1
ATOM 1593 C C . ILE B 1 57 ? 30.727 39.199 27.314 1.00 46.56 56 ILE B C 1
ATOM 1594 O O . ILE B 1 57 ? 29.915 38.279 27.436 1.00 47.19 56 ILE B O 1
ATOM 1599 N N . ILE B 1 58 ? 32.024 39.079 27.569 1.00 39.67 57 ILE B N 1
ATOM 1600 C CA . ILE B 1 58 ? 32.638 37.816 27.955 1.00 38.71 57 ILE B CA 1
ATOM 1601 C C . ILE B 1 58 ? 33.313 38.012 29.293 1.00 44.00 57 ILE B C 1
ATOM 1602 O O . ILE B 1 58 ? 33.816 39.093 29.596 1.00 47.96 57 ILE B O 1
ATOM 1607 N N . SER B 1 59 ? 33.320 36.974 30.111 1.00 48.33 58 SER B N 1
ATOM 1608 C CA . SER B 1 59 ? 33.995 37.077 31.390 1.00 52.72 58 SER B CA 1
ATOM 1609 C C . SER B 1 59 ? 34.291 35.711 31.985 1.00 60.96 58 SER B C 1
ATOM 1610 O O . SER B 1 59 ? 33.586 34.723 31.712 1.00 50.33 58 SER B O 1
ATOM 1613 N N . ASP B 1 60 ? 35.355 35.658 32.780 1.00 64.83 59 ASP B N 1
ATOM 1614 C CA . ASP B 1 60 ? 35.692 34.458 33.528 1.00 76.06 59 ASP B CA 1
ATOM 1615 C C . ASP B 1 60 ? 34.589 34.151 34.533 1.00 78.60 59 ASP B C 1
ATOM 1616 O O . ASP B 1 60 ? 34.405 33.001 34.942 1.00 78.96 59 ASP B O 1
ATOM 1621 N N . GLY B 1 61 ? 33.853 35.185 34.926 1.00 74.40 60 GLY B N 1
ATOM 1622 C CA . GLY B 1 61 ? 32.733 35.010 35.828 1.00 75.22 60 GLY B CA 1
ATOM 1623 C C . GLY B 1 61 ? 31.397 35.322 35.181 1.00 71.63 60 GLY B C 1
ATOM 1624 O O . GLY B 1 61 ? 31.255 35.244 33.956 1.00 55.92 60 GLY B O 1
ATOM 1625 N N . PRO B 1 62 ? 30.405 35.673 36.012 1.00 80.26 61 PRO B N 1
ATOM 1626 C CA . PRO B 1 62 ? 29.058 36.078 35.601 1.00 80.36 61 PRO B CA 1
ATOM 1627 C C . PRO B 1 62 ? 29.082 37.275 34.658 1.00 79.21 61 PRO B C 1
ATOM 1628 O O . PRO B 1 62 ? 29.931 38.160 34.793 1.00 77.94 61 PRO B O 1
ATOM 1632 N N . VAL B 1 63 ? 28.144 37.293 33.715 1.00 78.41 62 VAL B N 1
ATOM 1633 C CA . VAL B 1 63 ? 28.095 38.313 32.675 1.00 79.33 62 VAL B CA 1
ATOM 1634 C C . VAL B 1 63 ? 26.645 38.736 32.409 1.00 85.97 62 VAL B C 1
ATOM 1635 O O . VAL B 1 63 ? 26.136 38.577 31.299 1.00 91.51 62 VAL B O 1
ATOM 1639 N N . ASP B 1 64 ? 25.974 39.263 33.426 1.00 89.01 63 ASP B N 1
ATOM 1640 C CA . ASP B 1 64 ? 24.575 39.669 33.283 1.00 93.64 63 ASP B CA 1
ATOM 1641 C C . ASP B 1 64 ? 24.419 41.129 32.879 1.00 86.45 63 ASP B C 1
ATOM 1642 O O . ASP B 1 64 ? 23.862 41.924 33.633 1.00 85.86 63 ASP B O 1
ATOM 1647 N N . THR B 1 69 ? 28.918 49.389 30.153 1.00 88.78 68 THR B N 1
ATOM 1648 C CA . THR B 1 69 ? 29.140 50.794 29.820 1.00 92.89 68 THR B CA 1
ATOM 1649 C C . THR B 1 69 ? 30.062 50.943 28.605 1.00 83.36 68 THR B C 1
ATOM 1650 O O . THR B 1 69 ? 29.673 50.622 27.476 1.00 77.21 68 THR B O 1
ATOM 1654 N N . GLN B 1 70 ? 31.277 51.437 28.834 1.00 73.98 69 GLN B N 1
ATOM 1655 C CA . GLN B 1 70 ? 32.249 51.572 27.752 1.00 67.02 69 GLN B CA 1
ATOM 1656 C C . GLN B 1 70 ? 32.733 50.211 27.276 1.00 68.81 69 GLN B C 1
ATOM 1657 O O . GLN B 1 70 ? 32.955 49.302 28.079 1.00 75.02 69 GLN B O 1
ATOM 1663 N N . CYS B 1 71 ? 32.893 50.067 25.967 1.00 60.07 70 CYS B N 1
ATOM 1664 C CA . CYS B 1 71 ? 33.318 48.786 25.432 1.00 56.66 70 CYS B CA 1
ATOM 1665 C C . CYS B 1 71 ? 34.833 48.733 25.224 1.00 55.19 70 CYS B C 1
ATOM 1666 O O . CYS B 1 71 ? 35.503 49.764 25.171 1.00 50.92 70 CYS B O 1
ATOM 1669 N N . ASP B 1 72 ? 35.362 47.519 25.136 1.00 45.07 71 ASP B N 1
ATOM 1670 C CA . ASP B 1 72 ? 36.798 47.316 25.114 1.00 45.87 71 ASP B CA 1
ATOM 1671 C C . ASP B 1 72 ? 37.303 47.238 23.686 1.00 44.45 71 ASP B C 1
ATOM 1672 O O . ASP B 1 72 ? 38.459 47.509 23.414 1.00 48.15 71 ASP B O 1
ATOM 1677 N N . ALA B 1 73 ? 36.407 46.905 22.771 1.00 40.17 72 ALA B N 1
ATOM 1678 C CA . ALA B 1 73 ? 36.776 46.724 21.379 1.00 37.23 72 ALA B CA 1
ATOM 1679 C C . ALA B 1 73 ? 35.588 47.025 20.501 1.00 39.18 72 ALA B C 1
ATOM 1680 O O . ALA B 1 73 ? 34.444 46.769 20.875 1.00 53.88 72 ALA B O 1
ATOM 1682 N N . LEU B 1 74 ? 35.849 47.540 19.314 1.00 34.91 73 LEU B N 1
ATOM 1683 C CA . LEU B 1 74 ? 34.749 47.887 18.426 1.00 40.92 73 LEU B CA 1
ATOM 1684 C C . LEU B 1 74 ? 35.062 47.631 16.961 1.00 42.57 73 LEU B C 1
ATOM 1685 O O . LEU B 1 74 ? 36.067 48.105 16.427 1.00 39.95 73 LEU B O 1
ATOM 1690 N N . LEU B 1 75 ? 34.183 46.881 16.310 1.00 40.11 74 LEU B N 1
ATOM 1691 C CA . LEU B 1 75 ? 34.268 46.730 14.874 1.00 42.34 74 LEU B CA 1
ATOM 1692 C C . LEU B 1 75 ? 33.319 47.719 14.226 1.00 42.39 74 LEU B C 1
ATOM 1693 O O . LEU B 1 75 ? 32.186 47.826 14.645 1.00 43.23 74 LEU B O 1
ATOM 1698 N N . ALA B 1 76 ? 33.789 48.428 13.206 1.00 48.83 75 ALA B N 1
ATOM 1699 C CA . ALA B 1 76 ? 32.936 49.294 12.396 1.00 45.35 75 ALA B CA 1
ATOM 1700 C C . ALA B 1 76 ? 33.184 49.047 10.909 1.00 46.17 75 ALA B C 1
ATOM 1701 O O . ALA B 1 76 ? 34.244 49.374 10.382 1.00 46.58 75 ALA B O 1
ATOM 1703 N N . LEU B 1 77 ? 32.196 48.480 10.229 1.00 43.85 76 LEU B N 1
ATOM 1704 C CA . LEU B 1 77 ? 32.346 48.177 8.810 1.00 44.15 76 LEU B CA 1
ATOM 1705 C C . LEU B 1 77 ? 31.953 49.364 7.915 1.00 53.16 76 LEU B C 1
ATOM 1706 O O . LEU B 1 77 ? 32.270 49.384 6.720 1.00 54.01 76 LEU B O 1
ATOM 1711 N N . THR B 1 78 ? 31.270 50.347 8.503 1.00 50.19 77 THR B N 1
ATOM 1712 C CA . THR B 1 78 ? 30.863 51.563 7.787 1.00 55.73 77 THR B CA 1
ATOM 1713 C C . THR B 1 78 ? 31.237 52.828 8.555 1.00 54.32 77 THR B C 1
ATOM 1714 O O . THR B 1 78 ? 31.327 52.808 9.782 1.00 58.04 77 THR B O 1
ATOM 1718 N N . GLN B 1 79 ? 31.450 53.918 7.821 1.00 55.73 78 GLN B N 1
ATOM 1719 C CA . GLN B 1 79 ? 31.719 55.253 8.391 1.00 62.07 78 GLN B CA 1
ATOM 1720 C C . GLN B 1 79 ? 30.664 55.668 9.415 1.00 58.02 78 GLN B C 1
ATOM 1721 O O . GLN B 1 79 ? 30.974 56.149 10.506 1.00 59.59 78 GLN B O 1
ATOM 1727 N N . GLU B 1 80 ? 29.413 55.482 9.019 1.00 61.66 79 GLU B N 1
ATOM 1728 C CA . GLU B 1 80 ? 28.236 55.632 9.874 1.00 62.04 79 GLU B CA 1
ATOM 1729 C C . GLU B 1 80 ? 28.351 54.928 11.230 1.00 54.85 79 GLU B C 1
ATOM 1730 O O . GLU B 1 80 ? 28.101 55.525 12.271 1.00 60.21 79 GLU B O 1
ATOM 1736 N N . ALA B 1 81 ? 28.733 53.656 11.207 1.00 54.95 80 ALA B N 1
ATOM 1737 C CA . ALA B 1 81 ? 28.922 52.885 12.431 1.00 49.23 80 ALA B CA 1
ATOM 1738 C C . ALA B 1 81 ? 30.027 53.489 13.289 1.00 52.40 80 ALA B C 1
ATOM 1739 O O . ALA B 1 81 ? 29.905 53.613 14.510 1.00 55.76 80 ALA B O 1
ATOM 1741 N N . CYS B 1 82 ? 31.113 53.863 12.630 1.00 52.20 81 CYS B N 1
ATOM 1742 C CA . CYS B 1 82 ? 32.266 54.412 13.312 1.00 54.21 81 CYS B CA 1
ATOM 1743 C C . CYS B 1 82 ? 31.918 55.760 13.946 1.00 55.39 81 CYS B C 1
ATOM 1744 O O . CYS B 1 82 ? 32.232 56.019 15.112 1.00 52.30 81 CYS B O 1
ATOM 1747 N N . ASP B 1 83 ? 31.275 56.617 13.159 1.00 55.40 82 ASP B N 1
ATOM 1748 C CA . ASP B 1 83 ? 30.786 57.903 13.654 1.00 61.69 82 ASP B CA 1
ATOM 1749 C C . ASP B 1 83 ? 29.877 57.716 14.864 1.00 59.69 82 ASP B C 1
ATOM 1750 O O . ASP B 1 83 ? 30.087 58.310 15.921 1.00 61.34 82 ASP B O 1
ATOM 1755 N N . LYS B 1 84 ? 28.873 56.868 14.697 1.00 62.10 83 LYS B N 1
ATOM 1756 C CA . LYS B 1 84 ? 27.881 56.610 15.735 1.00 63.64 83 LYS B CA 1
ATOM 1757 C C . LYS B 1 84 ? 28.431 55.942 16.999 1.00 63.59 83 LYS B C 1
ATOM 1758 O O . LYS B 1 84 ? 27.988 56.236 18.106 1.00 65.33 83 LYS B O 1
ATOM 1764 N N . TYR B 1 85 ? 29.391 55.040 16.850 1.00 60.60 84 TYR B N 1
ATOM 1765 C CA . TYR B 1 85 ? 29.705 54.151 17.960 1.00 50.00 84 TYR B CA 1
ATOM 1766 C C . TYR B 1 85 ? 31.042 54.345 18.680 1.00 58.47 84 TYR B C 1
ATOM 1767 O O . TYR B 1 85 ? 31.209 53.862 19.802 1.00 62.70 84 TYR B O 1
ATOM 1776 N N . SER B 1 86 ? 31.976 55.062 18.057 1.00 47.26 85 SER B N 1
ATOM 1777 C CA . SER B 1 86 ? 33.325 55.177 18.593 1.00 46.70 85 SER B CA 1
ATOM 1778 C C . SER B 1 86 ? 33.387 55.835 19.971 1.00 58.54 85 SER B C 1
ATOM 1779 O O . SER B 1 86 ? 34.284 55.540 20.763 1.00 61.81 85 SER B O 1
ATOM 1782 N N . ALA B 1 87 ? 32.441 56.728 20.258 1.00 61.21 86 ALA B N 1
ATOM 1783 C CA . ALA B 1 87 ? 32.442 57.454 21.525 1.00 67.15 86 ALA B CA 1
ATOM 1784 C C . ALA B 1 87 ? 32.370 56.521 22.730 1.00 71.45 86 ALA B C 1
ATOM 1785 O O . ALA B 1 87 ? 32.849 56.857 23.815 1.00 72.15 86 ALA B O 1
ATOM 1787 N N . ASP B 1 88 ? 31.768 55.351 22.531 1.00 72.22 87 ASP B N 1
ATOM 1788 C CA . ASP B 1 88 ? 31.610 54.365 23.600 1.00 76.17 87 ASP B CA 1
ATOM 1789 C C . ASP B 1 88 ? 32.895 53.575 23.846 1.00 64.20 87 ASP B C 1
ATOM 1790 O O . ASP B 1 88 ? 33.154 53.126 24.958 1.00 61.46 87 ASP B O 1
ATOM 1795 N N . LEU B 1 89 ? 33.706 53.427 22.809 1.00 60.44 88 LEU B N 1
ATOM 1796 C CA . LEU B 1 89 ? 34.949 52.661 22.927 1.00 61.82 88 LEU B CA 1
ATOM 1797 C C . LEU B 1 89 ? 35.935 53.324 23.893 1.00 67.46 88 LEU B C 1
ATOM 1798 O O . LEU B 1 89 ? 36.309 54.480 23.706 1.00 71.16 88 LEU B O 1
ATOM 1803 N N . LYS B 1 90 ? 36.350 52.593 24.924 1.00 60.24 89 LYS B N 1
ATOM 1804 C CA . LYS B 1 90 ? 37.245 53.144 25.928 1.00 61.67 89 LYS B CA 1
ATOM 1805 C C . LYS B 1 90 ? 38.579 53.542 25.296 1.00 68.15 89 LYS B C 1
ATOM 1806 O O . LYS B 1 90 ? 38.987 52.973 24.282 1.00 68.05 89 LYS B O 1
ATOM 1812 N N . GLU B 1 91 ? 39.252 54.521 25.897 1.00 65.76 90 GLU B N 1
ATOM 1813 C CA . GLU B 1 91 ? 40.561 54.968 25.423 1.00 66.22 90 GLU B CA 1
ATOM 1814 C C . GLU B 1 91 ? 41.592 53.850 25.477 1.00 55.62 90 GLU B C 1
ATOM 1815 O O . GLU B 1 91 ? 41.715 53.165 26.485 1.00 60.70 90 GLU B O 1
ATOM 1821 N N . GLY B 1 92 ? 42.344 53.685 24.393 1.00 54.24 91 GLY B N 1
ATOM 1822 C CA . GLY B 1 92 ? 43.289 52.591 24.270 1.00 47.87 91 GLY B CA 1
ATOM 1823 C C . GLY B 1 92 ? 42.598 51.295 23.874 1.00 62.14 91 GLY B C 1
ATOM 1824 O O . GLY B 1 92 ? 43.234 50.246 23.769 1.00 67.09 91 GLY B O 1
ATOM 1825 N N . GLY B 1 93 ? 41.286 51.365 23.652 1.00 59.21 92 GLY B N 1
ATOM 1826 C CA . GLY B 1 93 ? 40.520 50.200 23.256 1.00 49.92 92 GLY B CA 1
ATOM 1827 C C . GLY B 1 93 ? 40.817 49.833 21.822 1.00 48.57 92 GLY B C 1
ATOM 1828 O O . GLY B 1 93 ? 41.413 50.609 21.081 1.00 49.20 92 GLY B O 1
ATOM 1829 N N . VAL B 1 94 ? 40.402 48.631 21.436 1.00 50.94 93 VAL B N 1
ATOM 1830 C CA . VAL B 1 94 ? 40.635 48.111 20.094 1.00 49.99 93 VAL B CA 1
ATOM 1831 C C . VAL B 1 94 ? 39.635 48.689 19.102 1.00 46.26 93 VAL B C 1
ATOM 1832 O O . VAL B 1 94 ? 38.424 48.609 19.298 1.00 42.17 93 VAL B O 1
ATOM 1836 N N . LEU B 1 95 ? 40.143 49.288 18.038 1.00 41.84 94 LEU B N 1
ATOM 1837 C CA . LEU B 1 95 ? 39.264 49.838 17.025 1.00 43.13 94 LEU B CA 1
ATOM 1838 C C . LEU B 1 95 ? 39.583 49.214 15.688 1.00 41.52 94 LEU B C 1
ATOM 1839 O O . LEU B 1 95 ? 40.624 49.455 15.130 1.00 43.90 94 LEU B O 1
ATOM 1844 N N . LEU B 1 96 ? 38.678 48.384 15.189 1.00 47.55 95 LEU B N 1
ATOM 1845 C CA . LEU B 1 96 ? 38.867 47.721 13.910 1.00 40.15 95 LEU B CA 1
ATOM 1846 C C . LEU B 1 96 ? 37.846 48.231 12.917 1.00 38.44 95 LEU B C 1
ATOM 1847 O O . LEU B 1 96 ? 36.627 48.134 13.146 1.00 41.62 95 LEU B O 1
ATOM 1852 N N . VAL B 1 97 ? 38.339 48.765 11.809 1.00 39.29 96 VAL B N 1
ATOM 1853 C CA . VAL B 1 97 ? 37.453 49.302 10.784 1.00 51.12 96 VAL B CA 1
ATOM 1854 C C . VAL B 1 97 ? 37.788 48.717 9.419 1.00 47.83 96 VAL B C 1
ATOM 1855 O O . VAL B 1 97 ? 38.853 48.147 9.243 1.00 43.82 96 VAL B O 1
ATOM 1859 N N . ASP B 1 98 ? 36.867 48.837 8.468 1.00 47.02 97 ASP B N 1
ATOM 1860 C CA . ASP B 1 98 ? 37.196 48.578 7.075 1.00 47.06 97 ASP B CA 1
ATOM 1861 C C . ASP B 1 98 ? 37.811 49.840 6.465 1.00 56.05 97 ASP B C 1
ATOM 1862 O O . ASP B 1 98 ? 37.283 50.942 6.634 1.00 54.91 97 ASP B O 1
ATOM 1867 N N . SER B 1 99 ? 38.930 49.680 5.764 1.00 57.02 98 SER B N 1
ATOM 1868 C CA . SER B 1 99 ? 39.715 50.836 5.319 1.00 60.57 98 SER B CA 1
ATOM 1869 C C . SER B 1 99 ? 39.208 51.485 4.034 1.00 65.86 98 SER B C 1
ATOM 1870 O O . SER B 1 99 ? 39.495 52.653 3.768 1.00 65.42 98 SER B O 1
ATOM 1873 N N . ASP B 1 100 ? 38.477 50.720 3.232 1.00 67.28 99 ASP B N 1
ATOM 1874 C CA . ASP B 1 100 ? 37.871 51.244 2.015 1.00 63.02 99 ASP B CA 1
ATOM 1875 C C . ASP B 1 100 ? 36.709 52.166 2.363 1.00 62.36 99 ASP B C 1
ATOM 1876 O O . ASP B 1 100 ? 36.543 53.227 1.765 1.00 65.15 99 ASP B O 1
ATOM 1881 N N . LEU B 1 101 ? 35.923 51.755 3.352 1.00 54.19 100 LEU B N 1
ATOM 1882 C CA . LEU B 1 101 ? 34.670 52.411 3.664 1.00 56.96 100 LEU B CA 1
ATOM 1883 C C . LEU B 1 101 ? 34.766 53.363 4.843 1.00 63.60 100 LEU B C 1
ATOM 1884 O O . LEU B 1 101 ? 34.054 54.359 4.899 1.00 63.13 100 LEU B O 1
ATOM 1889 N N . VAL B 1 102 ? 35.634 53.056 5.794 1.00 60.22 101 VAL B N 1
ATOM 1890 C CA . VAL B 1 102 ? 35.869 53.981 6.886 1.00 55.05 101 VAL B CA 1
ATOM 1891 C C . VAL B 1 102 ? 37.120 54.777 6.551 1.00 64.14 101 VAL B C 1
ATOM 1892 O O . VAL B 1 102 ? 38.228 54.396 6.920 1.00 62.41 101 VAL B O 1
ATOM 1896 N N . THR B 1 103 ? 36.932 55.878 5.827 1.00 64.88 102 THR B N 1
ATOM 1897 C CA . THR B 1 103 ? 38.043 56.692 5.354 1.00 69.96 102 THR B CA 1
ATOM 1898 C C . THR B 1 103 ? 38.318 57.856 6.290 1.00 71.02 102 THR B C 1
ATOM 1899 O O . THR B 1 103 ? 39.426 58.386 6.320 1.00 74.83 102 THR B O 1
ATOM 1903 N N . LYS B 1 104 ? 37.304 58.259 7.047 1.00 72.32 103 LYS B N 1
ATOM 1904 C CA . LYS B 1 104 ? 37.482 59.310 8.039 1.00 77.31 103 LYS B CA 1
ATOM 1905 C C . LYS B 1 104 ? 37.568 58.693 9.428 1.00 70.91 103 LYS B C 1
ATOM 1906 O O . LYS B 1 104 ? 36.579 58.195 9.967 1.00 70.30 103 LYS B O 1
ATOM 1908 N N . LEU B 1 105 ? 38.766 58.733 9.996 1.00 65.15 104 LEU B N 1
ATOM 1909 C CA . LEU B 1 105 ? 39.040 58.126 11.284 1.00 66.73 104 LEU B CA 1
ATOM 1910 C C . LEU B 1 105 ? 38.665 59.069 12.418 1.00 72.51 104 LEU B C 1
ATOM 1911 O O . LEU B 1 105 ? 38.877 60.278 12.321 1.00 75.85 104 LEU B O 1
ATOM 1916 N N . PRO B 1 106 ? 38.126 58.511 13.512 1.00 73.19 105 PRO B N 1
ATOM 1917 C CA . PRO B 1 106 ? 37.604 59.287 14.645 1.00 66.60 105 PRO B CA 1
ATOM 1918 C C . PRO B 1 106 ? 38.674 60.046 15.426 1.00 71.76 105 PRO B C 1
ATOM 1919 O O . PRO B 1 106 ? 39.843 59.673 15.399 1.00 77.83 105 PRO B O 1
ATOM 1923 N N . PRO B 1 107 ? 38.277 61.125 16.108 1.00 83.01 106 PRO B N 1
ATOM 1924 C CA . PRO B 1 107 ? 39.184 61.719 17.087 1.00 88.90 106 PRO B CA 1
ATOM 1925 C C . PRO B 1 107 ? 39.241 60.792 18.294 1.00 88.72 106 PRO B C 1
ATOM 1926 O O . PRO B 1 107 ? 38.233 60.160 18.628 1.00 84.11 106 PRO B O 1
ATOM 1930 N N . GLY B 1 108 ? 40.401 60.702 18.933 1.00 86.01 107 GLY B N 1
ATOM 1931 C CA . GLY B 1 108 ? 40.549 59.859 20.103 1.00 76.14 107 GLY B CA 1
ATOM 1932 C C . GLY B 1 108 ? 41.752 58.945 20.021 1.00 72.12 107 GLY B C 1
ATOM 1933 O O . GLY B 1 108 ? 42.245 58.636 18.936 1.00 72.37 107 GLY B O 1
ATOM 1934 N N . ASN B 1 109 ? 42.229 58.522 21.187 1.00 69.54 108 ASN B N 1
ATOM 1935 C CA . ASN B 1 109 ? 43.302 57.549 21.289 1.00 61.92 108 ASN B CA 1
ATOM 1936 C C . ASN B 1 109 ? 42.753 56.122 21.293 1.00 61.77 108 ASN B C 1
ATOM 1937 O O . ASN B 1 109 ? 42.086 55.725 22.248 1.00 66.96 108 ASN B O 1
ATOM 1942 N N . TYR B 1 110 ? 43.034 55.362 20.233 1.00 53.29 109 TYR B N 1
ATOM 1943 C CA . TYR B 1 110 ? 42.596 53.966 20.128 1.00 53.93 109 TYR B CA 1
ATOM 1944 C C . TYR B 1 110 ? 43.682 53.101 19.483 1.00 60.52 109 TYR B C 1
ATOM 1945 O O . TYR B 1 110 ? 44.401 53.567 18.593 1.00 59.67 109 TYR B O 1
ATOM 1954 N N . GLN B 1 111 ? 43.805 51.846 19.914 1.00 60.33 110 GLN B N 1
ATOM 1955 C CA . GLN B 1 111 ? 44.636 50.896 19.179 1.00 50.90 110 GLN B CA 1
ATOM 1956 C C . GLN B 1 111 ? 43.883 50.579 17.898 1.00 51.46 110 GLN B C 1
ATOM 1957 O O . GLN B 1 111 ? 43.008 49.713 17.873 1.00 47.48 110 GLN B O 1
ATOM 1963 N N . THR B 1 112 ? 44.221 51.298 16.837 1.00 45.56 111 THR B N 1
ATOM 1964 C CA . THR B 1 112 ? 43.448 51.260 15.605 1.00 48.29 111 THR B CA 1
ATOM 1965 C C . THR B 1 112 ? 44.075 50.378 14.539 1.00 50.72 111 THR B C 1
ATOM 1966 O O . THR B 1 112 ? 45.254 50.510 14.211 1.00 51.64 111 THR B O 1
ATOM 1970 N N . THR B 1 113 ? 43.267 49.478 13.996 1.00 46.74 112 THR B N 1
ATOM 1971 C CA . THR B 1 113 ? 43.687 48.652 12.884 1.00 50.80 112 THR B CA 1
ATOM 1972 C C . THR B 1 113 ? 42.686 48.786 11.766 1.00 50.43 112 THR B C 1
ATOM 1973 O O . THR B 1 113 ? 41.487 48.768 12.006 1.00 48.11 112 THR B O 1
ATOM 1977 N N . ALA B 1 114 ? 43.187 48.920 10.545 1.00 51.77 113 ALA B N 1
ATOM 1978 C CA . ALA B 1 114 ? 42.324 49.108 9.391 1.00 52.64 113 ALA B CA 1
ATOM 1979 C C . ALA B 1 114 ? 42.811 48.280 8.216 1.00 43.83 113 ALA B C 1
ATOM 1980 O O . ALA B 1 114 ? 43.984 48.328 7.868 1.00 39.30 113 ALA B O 1
ATOM 1982 N N . PHE B 1 115 ? 41.913 47.509 7.617 1.00 43.89 114 PHE B N 1
ATOM 1983 C CA . PHE B 1 115 ? 42.234 46.823 6.374 1.00 44.98 114 PHE B CA 1
ATOM 1984 C C . PHE B 1 115 ? 40.992 46.587 5.560 1.00 45.62 114 PHE B C 1
ATOM 1985 O O . PHE B 1 115 ? 39.885 46.877 6.014 1.00 45.44 114 PHE B O 1
ATOM 1993 N N . ASN B 1 116 ? 41.189 46.100 4.341 1.00 44.70 115 ASN B N 1
ATOM 1994 C CA . ASN B 1 116 ? 40.093 45.901 3.406 1.00 42.75 115 ASN B CA 1
ATOM 1995 C C . ASN B 1 116 ? 39.253 44.669 3.735 1.00 33.87 115 ASN B C 1
ATOM 1996 O O . ASN B 1 116 ? 39.198 43.725 2.960 1.00 43.89 115 ASN B O 1
ATOM 2001 N N . ILE B 1 117 ? 38.597 44.702 4.889 1.00 42.86 116 ILE B N 1
ATOM 2002 C CA . ILE B 1 117 ? 37.772 43.589 5.362 1.00 46.03 116 ILE B CA 1
ATOM 2003 C C . ILE B 1 117 ? 36.769 43.087 4.333 1.00 46.04 116 ILE B C 1
ATOM 2004 O O . ILE B 1 117 ? 36.682 41.888 4.055 1.00 48.57 116 ILE B O 1
ATOM 2009 N N . ILE B 1 118 ? 35.989 44.008 3.792 1.00 47.43 117 ILE B N 1
ATOM 2010 C CA . ILE B 1 118 ? 34.917 43.642 2.880 1.00 46.77 117 ILE B CA 1
ATOM 2011 C C . ILE B 1 118 ? 35.495 43.071 1.588 1.00 45.64 117 ILE B C 1
ATOM 2012 O O . ILE B 1 118 ? 34.998 42.092 1.045 1.00 44.55 117 ILE B O 1
ATOM 2017 N N . ASN B 1 119 ? 36.576 43.677 1.123 1.00 46.06 118 ASN B N 1
ATOM 2018 C CA . ASN B 1 119 ? 37.174 43.318 -0.144 1.00 49.10 118 ASN B CA 1
ATOM 2019 C C . ASN B 1 119 ? 38.000 42.051 -0.040 1.00 43.64 118 ASN B C 1
ATOM 2020 O O . ASN B 1 119 ? 38.154 41.316 -1.012 1.00 42.83 118 ASN B O 1
ATOM 2025 N N . THR B 1 120 ? 38.546 41.806 1.143 1.00 42.06 119 THR B N 1
ATOM 2026 C CA . THR B 1 120 ? 39.156 40.515 1.420 1.00 39.02 119 THR B CA 1
ATOM 2027 C C . THR B 1 120 ? 38.102 39.432 1.179 1.00 45.06 119 THR B C 1
ATOM 2028 O O . THR B 1 120 ? 38.311 38.517 0.383 1.00 47.37 119 THR B O 1
ATOM 2032 N N . ALA B 1 121 ? 36.960 39.555 1.855 1.00 35.66 120 ALA B N 1
ATOM 2033 C CA . ALA B 1 121 ? 35.873 38.600 1.692 1.00 33.73 120 ALA B CA 1
ATOM 2034 C C . ALA B 1 121 ? 35.480 38.472 0.228 1.00 46.25 120 ALA B C 1
ATOM 2035 O O . ALA B 1 121 ? 35.338 37.359 -0.295 1.00 46.09 120 ALA B O 1
ATOM 2037 N N . LYS B 1 122 ? 35.307 39.616 -0.433 1.00 47.95 121 LYS B N 1
ATOM 2038 C CA . LYS B 1 122 ? 34.794 39.636 -1.801 1.00 49.20 121 LYS B CA 1
ATOM 2039 C C . LYS B 1 122 ? 35.788 39.106 -2.841 1.00 56.96 121 LYS B C 1
ATOM 2040 O O . LYS B 1 122 ? 35.425 38.305 -3.695 1.00 64.49 121 LYS B O 1
ATOM 2046 N N . ASN B 1 123 ? 37.040 39.539 -2.766 1.00 58.37 122 ASN B N 1
ATOM 2047 C CA . ASN B 1 123 ? 38.010 39.224 -3.820 1.00 58.57 122 ASN B CA 1
ATOM 2048 C C . ASN B 1 123 ? 38.966 38.072 -3.520 1.00 52.63 122 ASN B C 1
ATOM 2049 O O . ASN B 1 123 ? 39.301 37.292 -4.403 1.00 55.66 122 ASN B O 1
ATOM 2054 N N . ASP B 1 124 ? 39.411 37.976 -2.276 1.00 51.29 123 ASP B N 1
ATOM 2055 C CA . ASP B 1 124 ? 40.362 36.936 -1.895 1.00 57.38 123 ASP B CA 1
ATOM 2056 C C . ASP B 1 124 ? 39.654 35.608 -1.654 1.00 54.89 123 ASP B C 1
ATOM 2057 O O . ASP B 1 124 ? 40.034 34.591 -2.222 1.00 49.64 123 ASP B O 1
ATOM 2062 N N . VAL B 1 125 ? 38.617 35.630 -0.821 1.00 52.31 124 VAL B N 1
ATOM 2063 C CA . VAL B 1 125 ? 37.838 34.437 -0.539 1.00 46.57 124 VAL B CA 1
ATOM 2064 C C . VAL B 1 125 ? 36.878 34.150 -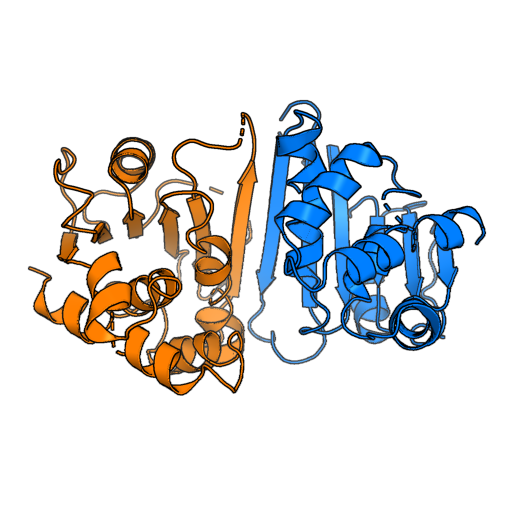1.693 1.00 52.29 124 VAL B C 1
ATOM 2065 O O . VAL B 1 125 ? 36.582 32.994 -1.997 1.00 60.43 124 VAL B O 1
ATOM 2069 N N . GLY B 1 126 ? 36.398 35.206 -2.340 1.00 50.47 125 GLY B N 1
ATOM 2070 C CA . GLY B 1 126 ? 35.427 35.061 -3.408 1.00 48.63 125 GLY B CA 1
ATOM 2071 C C . GLY B 1 126 ? 33.983 34.902 -2.950 1.00 50.48 125 GLY B C 1
ATOM 2072 O O . GLY B 1 126 ? 33.146 34.409 -3.708 1.00 50.44 125 GLY B O 1
ATOM 2073 N N . ARG B 1 127 ? 33.684 35.314 -1.719 1.00 52.14 126 ARG B N 1
ATOM 2074 C CA . ARG B 1 127 ? 32.300 35.340 -1.234 1.00 51.73 126 ARG B CA 1
ATOM 2075 C C . ARG B 1 127 ? 32.014 36.534 -0.314 1.00 45.59 126 ARG B C 1
ATOM 2076 O O . ARG B 1 127 ? 32.156 36.454 0.912 1.00 39.11 126 ARG B O 1
ATOM 2084 N N . GLU B 1 128 ? 31.597 37.638 -0.926 1.00 46.51 127 GLU B N 1
ATOM 2085 C CA . GLU B 1 128 ? 31.366 38.897 -0.225 1.00 50.13 127 GLU B CA 1
ATOM 2086 C C . GLU B 1 128 ? 30.626 38.757 1.121 1.00 45.07 127 GLU B C 1
ATOM 2087 O O . GLU B 1 128 ? 31.019 39.361 2.115 1.00 44.58 127 GLU B O 1
ATOM 2093 N N . ILE B 1 129 ? 29.552 37.975 1.151 1.00 37.91 128 ILE B N 1
ATOM 2094 C CA . ILE B 1 129 ? 28.740 37.858 2.360 1.00 41.36 128 ILE B CA 1
ATOM 2095 C C . ILE B 1 129 ? 29.466 37.367 3.606 1.00 46.21 128 ILE B C 1
ATOM 2096 O O . ILE B 1 129 ? 28.935 37.480 4.715 1.00 48.00 128 ILE B O 1
ATOM 2101 N N . VAL B 1 130 ? 30.659 36.802 3.452 1.00 45.33 129 VAL B N 1
ATOM 2102 C CA . VAL B 1 130 ? 31.326 36.284 4.636 1.00 39.32 129 VAL B CA 1
ATOM 2103 C C . VAL B 1 130 ? 32.281 37.308 5.221 1.00 40.17 129 VAL B C 1
ATOM 2104 O O . VAL B 1 130 ? 33.156 36.971 6.027 1.00 38.21 129 VAL B O 1
ATOM 2108 N N . ALA B 1 131 ? 32.074 38.571 4.843 1.00 40.45 130 ALA B N 1
ATOM 2109 C CA . ALA B 1 131 ? 32.911 39.664 5.347 1.00 39.16 130 ALA B CA 1
ATOM 2110 C C . ALA B 1 131 ? 32.888 39.698 6.866 1.00 39.17 130 ALA B C 1
ATOM 2111 O O . ALA B 1 131 ? 33.905 39.963 7.498 1.00 39.06 130 ALA B O 1
ATOM 2113 N N . ASN B 1 132 ? 31.731 39.395 7.449 1.00 36.34 131 ASN B N 1
ATOM 2114 C CA . ASN B 1 132 ? 31.613 39.282 8.902 1.00 34.38 131 ASN B CA 1
ATOM 2115 C C . ASN B 1 132 ? 32.518 38.210 9.509 1.00 34.24 131 ASN B C 1
ATOM 2116 O O . ASN B 1 132 ? 32.899 38.321 10.665 1.00 40.52 131 ASN B O 1
ATOM 2121 N N . ILE B 1 133 ? 32.843 37.176 8.730 1.00 35.46 132 ILE B N 1
ATOM 2122 C CA . ILE B 1 133 ? 33.722 36.091 9.195 1.00 33.35 132 ILE B CA 1
ATOM 2123 C C . ILE B 1 133 ? 35.161 36.574 9.162 1.00 30.73 132 ILE B C 1
ATOM 2124 O O . ILE B 1 133 ? 35.914 36.355 10.095 1.00 30.57 132 ILE B O 1
ATOM 2129 N N . VAL B 1 134 ? 35.524 37.254 8.082 1.00 34.81 133 VAL B N 1
ATOM 2130 C CA . VAL B 1 134 ? 36.793 37.973 8.033 1.00 32.85 133 VAL B CA 1
ATOM 2131 C C . VAL B 1 134 ? 37.006 38.865 9.255 1.00 31.15 133 VAL B C 1
ATOM 2132 O O . VAL B 1 134 ? 38.046 38.800 9.905 1.00 37.51 133 VAL B O 1
ATOM 2136 N N . ALA B 1 135 ? 36.006 39.677 9.579 1.00 32.48 134 ALA B N 1
ATOM 2137 C CA . ALA B 1 135 ? 36.115 40.628 10.682 1.00 37.13 134 ALA B CA 1
ATOM 2138 C C . ALA B 1 135 ? 36.255 39.893 12.014 1.00 34.27 134 ALA B C 1
ATOM 2139 O O . ALA B 1 135 ? 36.919 40.351 12.936 1.00 38.26 134 ALA B O 1
ATOM 2141 N N . LEU B 1 136 ? 35.609 38.743 12.095 1.00 36.42 135 LEU B N 1
ATOM 2142 C CA . LEU B 1 136 ? 35.600 37.939 13.303 1.00 36.22 135 LEU B CA 1
ATOM 2143 C C . LEU B 1 136 ? 36.989 37.345 13.536 1.00 35.67 135 LEU B C 1
ATOM 2144 O O . LEU B 1 136 ? 37.486 37.319 14.669 1.00 34.46 135 LEU B O 1
ATOM 2149 N N . GLY B 1 137 ? 37.613 36.881 12.459 1.00 33.16 136 GLY B N 1
ATOM 2150 C CA . GLY B 1 137 ? 38.997 36.411 12.516 1.00 26.52 136 GLY B CA 1
ATOM 2151 C C . GLY B 1 137 ? 39.904 37.553 12.947 1.00 27.38 136 GLY B C 1
ATOM 2152 O O . GLY B 1 137 ? 40.801 37.400 13.793 1.00 36.61 136 GLY B O 1
ATOM 2153 N N . ALA B 1 138 ? 39.649 38.724 12.383 1.00 27.77 137 ALA B N 1
ATOM 2154 C CA . ALA B 1 138 ? 40.436 39.903 12.743 1.00 32.37 137 ALA B CA 1
ATOM 2155 C C . ALA B 1 138 ? 40.259 40.260 14.218 1.00 34.80 137 ALA B C 1
ATOM 2156 O O . ALA B 1 138 ? 41.241 40.548 14.900 1.00 39.88 137 ALA B O 1
ATOM 2166 N N . VAL B 1 140 ? 39.381 38.378 16.726 1.00 38.37 139 VAL B N 1
ATOM 2167 C CA . VAL B 1 140 ? 39.994 37.355 17.580 1.00 31.09 139 VAL B CA 1
ATOM 2168 C C . VAL B 1 140 ? 41.495 37.611 17.668 1.00 32.42 139 VAL B C 1
ATOM 2169 O O . VAL B 1 140 ? 42.060 37.624 18.760 1.00 35.08 139 VAL B O 1
ATOM 2173 N N . ALA B 1 141 ? 42.133 37.807 16.512 1.00 34.10 140 ALA B N 1
ATOM 2174 C CA . ALA B 1 141 ? 43.551 38.175 16.468 1.00 42.02 140 ALA B CA 1
ATOM 2175 C C . ALA B 1 141 ? 43.869 39.369 17.377 1.00 40.47 140 ALA B C 1
ATOM 2176 O O . ALA B 1 141 ? 44.759 39.279 18.225 1.00 39.99 140 ALA B O 1
ATOM 2178 N N . LEU B 1 142 ? 43.111 40.459 17.233 1.00 39.61 141 LEU B N 1
ATOM 2179 C CA . LEU B 1 142 ? 43.398 41.706 17.962 1.00 41.37 141 LEU B CA 1
ATOM 2180 C C . LEU B 1 142 ? 43.084 41.708 19.464 1.00 34.66 141 LEU B C 1
ATOM 2181 O O . LEU B 1 142 ? 43.789 42.332 20.233 1.00 41.66 141 LEU B O 1
ATOM 2186 N N . THR B 1 143 ? 42.035 41.018 19.893 1.00 36.99 142 THR B N 1
ATOM 2187 C CA . THR B 1 143 ? 41.632 41.089 21.300 1.00 34.40 142 THR B CA 1
ATOM 2188 C C . THR B 1 143 ? 42.259 39.999 22.154 1.00 38.12 142 THR B C 1
ATOM 2189 O O . THR B 1 143 ? 42.507 40.193 23.345 1.00 40.45 142 THR B O 1
ATOM 2193 N N . GLY B 1 144 ? 42.506 38.846 21.535 1.00 40.70 143 GLY B N 1
ATOM 2194 C CA . GLY B 1 144 ? 42.912 37.654 22.251 1.00 36.83 143 GLY B CA 1
ATOM 2195 C C . GLY B 1 144 ? 41.898 37.246 23.307 1.00 31.38 143 GLY B C 1
ATOM 2196 O O . GLY B 1 144 ? 42.255 36.620 24.281 1.00 37.17 143 GLY B O 1
ATOM 2197 N N . VAL B 1 145 ? 40.628 37.594 23.121 1.00 35.05 144 VAL B N 1
ATOM 2198 C CA . VAL B 1 145 ? 39.638 37.302 24.157 1.00 45.89 144 VAL B CA 1
ATOM 2199 C C . VAL B 1 145 ? 39.297 35.802 24.209 1.00 51.47 144 VAL B C 1
ATOM 2200 O O . VAL B 1 145 ? 39.027 35.253 25.284 1.00 43.63 144 VAL B O 1
ATOM 2204 N N . VAL B 1 146 ? 39.328 35.147 23.047 1.00 42.98 145 VAL B N 1
ATOM 2205 C CA . VAL B 1 146 ? 39.117 33.699 22.955 1.00 28.40 145 VAL B CA 1
ATOM 2206 C C . VAL B 1 146 ? 40.271 33.076 22.181 1.00 38.46 145 VAL B C 1
ATOM 2207 O O . VAL B 1 146 ? 40.916 33.765 21.383 1.00 30.61 145 VAL B O 1
ATOM 2211 N N . SER B 1 147 ? 40.530 31.783 22.401 1.00 33.28 146 SER B N 1
ATOM 2212 C CA . SER B 1 147 ? 41.569 31.095 21.638 1.00 38.06 146 SER B CA 1
ATOM 2213 C C . SER B 1 147 ? 41.159 31.057 20.177 1.00 31.50 146 SER B C 1
ATOM 2214 O O . SER B 1 147 ? 39.970 31.093 19.858 1.00 32.80 146 SER B O 1
ATOM 2217 N N . LYS B 1 148 ? 42.148 30.992 19.296 1.00 35.88 147 LYS B N 1
ATOM 2218 C CA . LYS B 1 148 ? 41.887 30.856 17.873 1.00 33.36 147 LYS B CA 1
ATOM 2219 C C . LYS B 1 148 ? 41.091 29.572 17.627 1.00 36.02 147 LYS B C 1
ATOM 2220 O O . LYS B 1 148 ? 40.185 29.551 16.793 1.00 30.25 147 LYS B O 1
ATOM 2226 N N . GLU B 1 149 ? 41.417 28.514 18.373 1.00 33.79 148 GLU B N 1
ATOM 2227 C CA . GLU B 1 149 ? 40.696 27.252 18.241 1.00 36.66 148 GLU B CA 1
ATOM 2228 C C . GLU B 1 149 ? 39.206 27.384 18.592 1.00 38.22 148 GLU B C 1
ATOM 2229 O O . GLU B 1 149 ? 38.353 26.882 17.853 1.00 40.80 148 GLU B O 1
ATOM 2235 N N . ALA B 1 150 ? 38.909 28.052 19.709 1.00 32.22 149 ALA B N 1
ATOM 2236 C CA . ALA B 1 150 ? 37.529 28.280 20.155 1.00 31.53 149 ALA B CA 1
ATOM 2237 C C . ALA B 1 150 ? 36.724 28.985 19.077 1.00 35.72 149 ALA B C 1
ATOM 2238 O O . ALA B 1 150 ? 35.608 28.584 18.736 1.00 32.68 149 ALA B O 1
ATOM 2240 N N . ALA B 1 151 ? 37.301 30.051 18.545 1.00 34.58 150 ALA B N 1
ATOM 2241 C CA . ALA B 1 151 ? 36.629 30.861 17.542 1.00 28.87 150 ALA B CA 1
ATOM 2242 C C . ALA B 1 151 ? 36.440 30.093 16.247 1.00 31.70 150 ALA B C 1
ATOM 2243 O O . ALA B 1 151 ? 35.385 30.190 15.600 1.00 33.09 150 ALA B O 1
ATOM 2245 N N . GLU B 1 152 ? 37.466 29.341 15.856 1.00 27.84 151 GLU B N 1
ATOM 2246 C CA . GLU B 1 152 ? 37.386 28.551 14.637 1.00 34.75 151 GLU B CA 1
ATOM 2247 C C . GLU B 1 152 ? 36.246 27.520 14.733 1.00 39.84 151 GLU B C 1
ATOM 2248 O O . GLU B 1 152 ? 35.468 27.354 13.795 1.00 32.40 151 GLU B O 1
ATOM 2254 N N . LYS B 1 153 ? 36.185 26.809 15.857 1.00 40.03 152 LYS B N 1
ATOM 2255 C CA . LYS B 1 153 ? 35.138 25.812 16.093 1.00 37.79 152 LYS B CA 1
ATOM 2256 C C . LYS B 1 153 ? 33.771 26.470 16.061 1.00 36.71 152 LYS B C 1
ATOM 2257 O O . LYS B 1 153 ? 32.868 25.985 15.382 1.00 39.61 152 LYS B O 1
ATOM 2263 N N . ALA B 1 154 ? 33.634 27.579 16.788 1.00 34.56 153 ALA B N 1
ATOM 2264 C CA . ALA B 1 154 ? 32.403 28.383 16.748 1.00 37.54 153 ALA B CA 1
ATOM 2265 C C . ALA B 1 154 ? 32.014 28.867 15.350 1.00 38.51 153 ALA B C 1
ATOM 2266 O O . ALA B 1 154 ? 30.843 28.796 14.985 1.00 40.13 153 ALA B O 1
ATOM 2268 N N . VAL B 1 155 ? 32.979 29.368 14.575 1.00 36.87 154 VAL B N 1
ATOM 2269 C CA . VAL B 1 155 ? 32.690 29.798 13.211 1.00 31.06 154 VAL B CA 1
ATOM 2270 C C . VAL B 1 155 ? 32.143 28.630 12.402 1.00 34.29 154 VAL B C 1
ATOM 2271 O O . VAL B 1 155 ? 31.083 28.716 11.795 1.00 38.39 154 VAL B O 1
ATOM 2275 N N . LEU B 1 156 ? 32.872 27.528 12.409 1.00 32.17 155 LEU B N 1
ATOM 2276 C CA . LEU B 1 156 ? 32.578 26.433 11.496 1.00 39.20 155 LEU B CA 1
ATOM 2277 C C . LEU B 1 156 ? 31.295 25.679 11.855 1.00 34.64 155 LEU B C 1
ATOM 2278 O O . LEU B 1 156 ? 30.705 25.039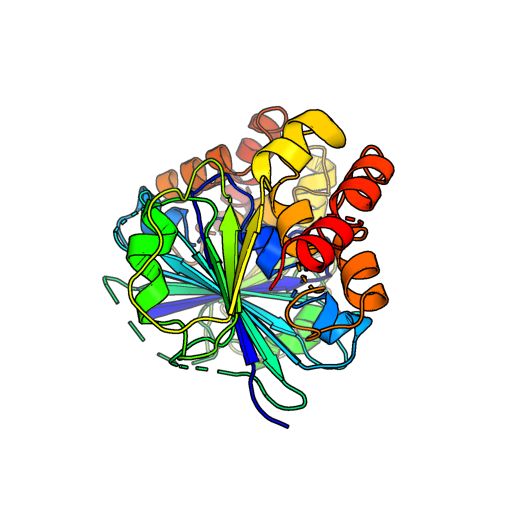 11.014 1.00 36.30 155 LEU B O 1
ATOM 2283 N N . SER B 1 157 ? 30.866 25.776 13.103 1.00 33.55 156 SER B N 1
ATOM 2284 C CA A SER B 1 157 ? 29.646 25.122 13.555 0.23 39.91 156 SER B CA 1
ATOM 2285 C CA B SER B 1 157 ? 29.645 25.109 13.529 0.77 40.57 156 SER B CA 1
ATOM 2286 C C . SER B 1 157 ? 28.396 25.891 13.106 1.00 41.84 156 SER B C 1
ATOM 2287 O O . SER B 1 157 ? 27.283 25.352 13.120 1.00 36.09 156 SER B O 1
ATOM 2292 N N . ARG B 1 158 ? 28.585 27.148 12.711 1.00 40.49 157 ARG B N 1
ATOM 2293 C CA . ARG B 1 158 ? 27.475 28.003 12.277 1.00 45.95 157 ARG B CA 1
ATOM 2294 C C . ARG B 1 158 ? 27.483 28.241 10.764 1.00 44.09 157 ARG B C 1
ATOM 2295 O O . ARG B 1 158 ? 26.980 29.239 10.276 1.00 50.50 157 ARG B O 1
ATOM 2303 N N . VAL B 1 159 ? 28.027 27.298 10.020 1.00 43.84 158 VAL B N 1
ATOM 2304 C CA . VAL B 1 159 ? 28.245 27.482 8.601 1.00 38.06 158 VAL B CA 1
ATOM 2305 C C . VAL B 1 159 ? 27.825 26.184 7.916 1.00 36.19 158 VAL B C 1
ATOM 2306 O O . VAL B 1 159 ? 27.917 25.120 8.507 1.00 46.43 158 VAL B O 1
ATOM 2310 N N . PRO B 1 160 ? 27.339 26.271 6.672 1.00 41.41 159 PRO B N 1
ATOM 2311 C CA . PRO B 1 160 ? 26.914 25.069 5.950 1.00 43.83 159 PRO B CA 1
ATOM 2312 C C . PRO B 1 160 ? 28.125 24.289 5.468 1.00 49.69 159 PRO B C 1
ATOM 2313 O O . PRO B 1 160 ? 29.150 24.893 5.127 1.00 52.97 159 PRO B O 1
ATOM 2317 N N . GLU B 1 161 ? 27.986 22.969 5.421 1.00 44.43 160 GLU B N 1
ATOM 2318 C CA . GLU B 1 161 ? 29.042 22.078 4.998 1.00 45.49 160 GLU B CA 1
ATOM 2319 C C . GLU B 1 161 ? 29.562 22.451 3.629 1.00 51.94 160 GLU B C 1
ATOM 2320 O O . GLU B 1 161 ? 30.752 22.306 3.350 1.00 57.87 160 GLU B O 1
ATOM 2326 N N . ALA B 1 162 ? 28.670 22.926 2.769 1.00 54.74 161 ALA B N 1
ATOM 2327 C CA . ALA B 1 162 ? 29.059 23.287 1.411 1.00 52.32 161 ALA B CA 1
ATOM 2328 C C . ALA B 1 162 ? 29.951 24.542 1.349 1.00 44.93 161 ALA B C 1
ATOM 2329 O O . ALA B 1 162 ? 30.663 24.754 0.370 1.00 46.90 161 ALA B O 1
ATOM 2331 N N . PHE B 1 163 ? 29.940 25.357 2.393 1.00 32.43 162 PHE B N 1
ATOM 2332 C CA . PHE B 1 163 ? 30.704 26.597 2.334 1.00 47.88 162 PHE B CA 1
ATOM 2333 C C . PHE B 1 163 ? 31.824 26.586 3.353 1.00 49.07 162 PHE B C 1
ATOM 2334 O O . PHE B 1 163 ? 32.430 27.620 3.648 1.00 45.20 162 PHE B O 1
ATOM 2342 N N . VAL B 1 164 ? 32.102 25.398 3.874 1.00 53.70 163 VAL B N 1
ATOM 2343 C CA . VAL B 1 164 ? 32.979 25.276 5.028 1.00 51.31 163 VAL B CA 1
ATOM 2344 C C . VAL B 1 164 ? 34.430 25.717 4.710 1.00 35.25 163 VAL B C 1
ATOM 2345 O O . VAL B 1 164 ? 35.034 26.437 5.482 1.00 31.93 163 VAL B O 1
ATOM 2349 N N . GLU B 1 165 ? 34.962 25.313 3.561 1.00 38.95 164 GLU B N 1
ATOM 2350 C CA . GLU B 1 165 ? 36.269 25.795 3.102 1.00 39.02 164 GLU B CA 1
ATOM 2351 C C . GLU B 1 165 ? 36.380 27.323 3.011 1.00 42.31 164 GLU B C 1
ATOM 2352 O O . GLU B 1 165 ? 37.337 27.910 3.519 1.00 47.40 164 GLU B O 1
ATOM 2358 N N . LEU B 1 166 ? 35.399 27.966 2.378 1.00 42.60 165 LEU B N 1
ATOM 2359 C CA . LEU B 1 166 ? 35.395 29.430 2.224 1.00 32.29 165 LEU B CA 1
ATOM 2360 C C . LEU B 1 166 ? 35.362 30.177 3.564 1.00 29.51 165 LEU B C 1
ATOM 2361 O O . LEU B 1 166 ? 36.035 31.165 3.738 1.00 38.82 165 LEU B O 1
ATOM 2366 N N . ASN B 1 167 ? 34.570 29.702 4.509 1.00 35.17 166 ASN B N 1
ATOM 2367 C CA . ASN B 1 167 ? 34.557 30.330 5.815 1.00 33.25 166 ASN B CA 1
ATOM 2368 C C . ASN B 1 167 ? 35.861 30.116 6.594 1.00 31.79 166 ASN B C 1
ATOM 2369 O O . ASN B 1 167 ? 36.345 31.034 7.243 1.00 32.94 166 ASN B O 1
ATOM 2374 N N . ARG B 1 168 ? 36.429 28.912 6.533 1.00 31.11 167 ARG B N 1
ATOM 2375 C CA . ARG B 1 168 ? 37.737 28.701 7.143 1.00 34.50 167 ARG B CA 1
ATOM 2376 C C . ARG B 1 168 ? 38.746 29.700 6.575 1.00 34.27 167 ARG B C 1
ATOM 2377 O O . ARG B 1 168 ? 39.479 30.332 7.317 1.00 37.36 1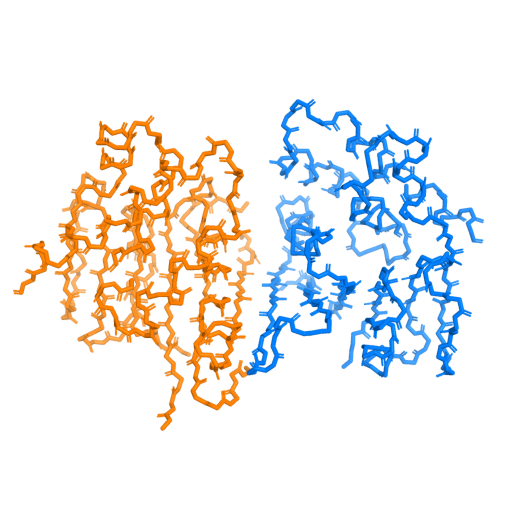67 ARG B O 1
ATOM 2385 N N . LYS B 1 169 ? 38.770 29.826 5.247 1.00 37.38 168 LYS B N 1
ATOM 2386 C CA . LYS B 1 169 ? 39.646 30.770 4.562 1.00 32.63 168 LYS B CA 1
ATOM 2387 C C . LYS B 1 169 ? 39.395 32.226 4.987 1.00 38.30 168 LYS B C 1
ATOM 2388 O O . LYS B 1 169 ? 40.336 32.984 5.238 1.00 46.39 168 LYS B O 1
ATOM 2394 N N . ALA B 1 170 ? 38.129 32.611 5.076 1.00 32.55 169 ALA B N 1
ATOM 2395 C CA . ALA B 1 170 ? 37.766 33.964 5.479 1.00 37.75 169 ALA B CA 1
ATOM 2396 C C . ALA B 1 170 ? 38.264 34.242 6.889 1.00 36.63 169 ALA B C 1
ATOM 2397 O O . ALA B 1 170 ? 38.818 35.307 7.174 1.00 34.48 169 ALA B O 1
ATOM 2399 N N . PHE B 1 171 ? 38.032 33.285 7.775 1.00 28.77 170 PHE B N 1
ATOM 2400 C CA . PHE B 1 171 ? 38.436 33.426 9.163 1.00 31.38 170 PHE B CA 1
ATOM 2401 C C . PHE B 1 171 ? 39.960 33.552 9.276 1.00 35.68 170 PHE B C 1
ATOM 2402 O O . PHE B 1 171 ? 40.468 34.438 9.961 1.00 32.02 170 PHE B O 1
ATOM 2410 N N . GLN B 1 172 ? 40.679 32.655 8.604 1.00 33.65 171 GLN B N 1
ATOM 2411 C CA . GLN B 1 172 ? 42.143 32.646 8.634 1.00 33.80 171 GLN B CA 1
ATOM 2412 C C . GLN B 1 172 ? 42.701 33.967 8.105 1.00 39.85 171 GLN B C 1
ATOM 2413 O O . GLN B 1 172 ? 43.578 34.566 8.709 1.00 41.92 171 GLN B O 1
ATOM 2427 N N . GLY B 1 174 ? 41.140 36.975 7.784 1.00 34.07 173 GLY B N 1
ATOM 2428 C CA . GLY B 1 174 ? 40.840 38.070 8.687 1.00 30.31 173 GLY B CA 1
ATOM 2429 C C . GLY B 1 174 ? 41.913 38.107 9.777 1.00 38.01 173 GLY B C 1
ATOM 2430 O O . GLY B 1 174 ? 42.499 39.157 10.107 1.00 35.15 173 GLY B O 1
ATOM 2431 N N . PHE B 1 175 ? 42.155 36.930 10.336 1.00 32.15 174 PHE B N 1
ATOM 2432 C CA . PHE B 1 175 ? 43.132 36.708 11.388 1.00 38.83 174 PHE B CA 1
ATOM 2433 C C . PHE B 1 175 ? 44.512 37.188 10.966 1.00 40.50 174 PHE B C 1
ATOM 2434 O O . PHE B 1 175 ? 45.147 37.964 11.674 1.00 38.78 174 PHE B O 1
ATOM 2442 N N . GLU B 1 176 ? 44.965 36.738 9.802 1.00 41.90 175 GLU B N 1
ATOM 2443 C CA . GLU B 1 176 ? 46.304 37.069 9.327 1.00 39.49 175 GLU B CA 1
ATOM 2444 C C . GLU B 1 176 ? 46.461 38.574 9.083 1.00 42.78 175 GLU B C 1
ATOM 2445 O O . GLU B 1 176 ? 47.418 39.185 9.560 1.00 32.96 175 GLU B O 1
ATOM 2451 N N . LYS B 1 177 ? 45.533 39.148 8.320 1.00 41.82 176 LYS B N 1
ATOM 2452 C CA . LYS B 1 177 ? 45.628 40.549 7.895 1.00 43.60 176 LYS B CA 1
ATOM 2453 C C . LYS B 1 177 ? 45.539 41.540 9.054 1.00 41.04 176 LYS B C 1
ATOM 2454 O O . LYS B 1 177 ? 46.244 42.541 9.059 1.00 41.46 176 LYS B O 1
ATOM 2460 N N . ALA B 1 178 ? 44.684 41.268 10.032 1.00 35.16 177 ALA B N 1
ATOM 2461 C CA . ALA B 1 178 ? 44.649 42.112 11.223 1.00 35.95 177 ALA B CA 1
ATOM 2462 C C . ALA B 1 178 ? 46.013 42.171 11.924 1.00 38.69 177 ALA B C 1
ATOM 2463 O O . ALA B 1 178 ? 46.449 43.236 12.359 1.00 40.71 177 ALA B O 1
ATOM 2465 N N . LEU B 1 179 ? 46.672 41.021 12.047 1.00 36.32 178 LEU B N 1
ATOM 2466 C CA . LEU B 1 179 ? 47.955 40.967 12.719 1.00 38.28 178 LEU B CA 1
ATOM 2467 C C . LEU B 1 179 ? 48.959 41.817 11.948 1.00 38.82 178 LEU B C 1
ATOM 2468 O O . LEU B 1 179 ? 49.698 42.567 12.543 1.00 34.72 178 LEU B O 1
ATOM 2473 N N . ALA B 1 180 ? 48.946 41.717 10.621 1.00 40.54 179 ALA B N 1
ATOM 2474 C CA . ALA B 1 180 ? 49.923 42.412 9.800 1.00 40.35 179 ALA B CA 1
ATOM 2475 C C . ALA B 1 180 ? 49.583 43.898 9.617 1.00 43.97 179 ALA B C 1
ATOM 2476 O O . ALA B 1 180 ? 50.471 44.706 9.393 1.00 40.33 179 ALA B O 1
ATOM 2478 N N . ALA B 1 181 ? 48.307 44.256 9.738 1.00 43.04 180 ALA B N 1
ATOM 2479 C CA . ALA B 1 181 ? 47.890 45.632 9.499 1.00 44.47 180 ALA B CA 1
ATOM 2480 C C . ALA B 1 181 ? 48.045 46.507 10.739 1.00 47.90 180 ALA B C 1
ATOM 2481 O O . ALA B 1 181 ? 48.205 47.718 10.632 1.00 49.83 180 ALA B O 1
ATOM 2483 N N . LYS B 1 182 ? 48.011 45.894 11.915 1.00 50.14 181 LYS B N 1
ATOM 2484 C CA . LYS B 1 182 ? 48.008 46.670 13.143 1.00 54.69 181 LYS B CA 1
ATOM 2485 C C . LYS B 1 182 ? 49.334 47.421 13.351 1.00 57.76 181 LYS B C 1
ATOM 2486 O O . LYS B 1 182 ? 50.358 47.112 12.717 1.00 46.79 181 LYS B O 1
ATOM 2492 N N . LYS B 1 183 ? 49.318 48.424 14.220 1.00 56.80 182 LYS B N 1
ATOM 2493 C CA . LYS B 1 183 ? 50.565 49.117 14.538 1.00 57.27 182 LYS B CA 1
ATOM 2494 C C . LYS B 1 183 ? 51.382 48.268 15.507 1.00 63.09 182 LYS B C 1
ATOM 2495 O O . LYS B 1 183 ? 52.453 47.777 15.162 1.00 66.39 182 LYS B O 1
#

Radius of gyration: 20.16 Å; Cα contacts (8 Å, |Δi|>4): 822; chains: 2; bounding box: 58×48×42 Å

InterPro domains:
  IPR002869 Pyruvate-flavodoxin oxidoreductase, central domain [G3DSA:3.40.920.10] (2-182)
  IPR002869 Pyruvate-flavodoxin oxidoreductase, central domain [SSF53323] (4-177)
  IPR019752 Pyruvate/ketoisovalerate oxidoreductase, catalytic domain [PF01558] (6-175)
  IPR052554 2-oxoglutarate synthase subunit KorC [PTHR42730] (4-182)

Foldseek 3Di:
DAKEKEKEAPLLCRQVLQVLCCLQPVVVVWHKDKDWDADPPRNPFIGMIMMDTDNVCGQEYEYAACRRQVVCVVSNDAQGEYEYACVRNVDHDDGNYPYDYHNLQCCLCPVLNHSSLSSLLCSLLVLPPVSGDNVSSLVSQCVRDDVVCNVSSSVSSCVVVSSVVD/DDKAKEKEKEWDLQCQQLLQVLCQLQPVPVPWHKDKAFDCDPHTFMGMIMMMIDNDDDPFAHQAYEYAALRNQVPPVVSHDAQGHYEYECVHNVDHDPGHYQYFYYNLQVCLCPVLNHNSLSSLLCSLLVLPPVSGDLVSSLVSQQVPDDPVCNVSSNVSSVVNVRNVVRTD

Solvent-accessible surface area: 14569 Å² total

Sequence (338 aa):
RYEIRFSGAGGQGLILAGVIAEAASIYDGKQAVQSQSYGPEARGGASKSEVIISDGQCDALLALTQEACDKYSADLKEGGVLLVDSDLVTKLPPGNYQTTAFNIINTAKNDVGREIVANIVALGAVALTGVVSKEAAEKAVLSRVPEAFVELNRKAFQGFEKALAAAGRYEIRFSGAGGQGLILAGVIAEAASIYDGKQAVQSQSYGPRGGASKSEVIISDGPVDTQCDALLALTQEACDKYSADLKEGGVLLVDSDLVTKLPPGNYQTTAFNIINTAKNDVGREIVANIVALGAVALTGVVSKEAAEKAVLSSRVPEAFVELNRKAFQGFEKALAAKK

Secondary structure (DSSP, 8-state):
-EEEEEEE-TTS-HHHHHH--HIIIIIT--EEEEEEEE-SS-SSS-EEEEEEEE----SEEEESSHHHHHHSTTTSPTT-EEEEETTT--SPPPS--EEEEE-HHHIIIIIIS-GGGHHHHHHH--TTT--S-HHHHHHHHHHHS-GGGHHHHHHHH--HHHHHH-/---EEEEEEE-GGG-HHHHHH--TIIIIIT--EEEEEEEE----SSEEEEEEEESS-----EEEEEESSHHHHHHHGGGEEEEEEEEEETTT--SPPSS--EEEEE-HHHIIIIIIS-GGGHHHHHHH--TTT--S-HHHHHHHHHHTS-GGGHHHHHHHH--HHHHHHH--

Nearest PDB structures (foldseek):
  3on3-assembly3_B  TM=1.006E+00  e=3.609E-37  Geobacter sulfurreducens PCA
  3on3-assembly2_A  TM=9.710E-01  e=7.157E-29  Geobacter sulfurreducens PCA
  3g2e-assembly1_D  TM=8.997E-01  e=1.261E-16  Campylobacter jejuni
  2raa-assembly1_A  TM=8.231E-01  e=2.906E-11  Thermotoga maritima MSB8
  6n2o-assembly1_A  TM=8.462E-01  e=4.337E-10  Magnetococcus marinus MC-1

Organism: Geobacter sulfurreducens (strain ATCC 51573 / DSM 12127 / PCA) (NCBI:txid243231)